Protein AF-A0AAV3XY59-F1 (afdb_monomer)

Mean predicted aligned error: 20.67 Å

Radius of gyration: 30.68 Å; Cα contacts (8 Å, |Δi|>4): 225; chains: 1; bounding box: 58×62×124 Å

Solvent-accessible surface area (backbone atoms only — not comparable to full-atom values): 15916 Å² total; per-residue (Å²): 109,75,71,56,55,53,52,52,52,53,53,51,52,52,52,50,55,52,51,56,55,50,55,59,55,57,62,64,60,69,76,76,77,85,90,86,89,79,95,72,76,97,65,90,77,75,76,80,90,75,77,82,47,86,88,52,90,51,81,60,94,60,69,38,50,79,79,54,79,46,86,83,45,87,80,52,47,68,44,64,39,62,70,75,56,40,60,38,29,30,45,99,86,39,84,40,36,71,60,33,52,50,41,53,49,49,50,56,56,68,58,56,66,61,91,78,49,84,86,50,79,53,86,60,93,60,69,43,48,82,81,54,80,37,84,79,43,80,79,45,47,65,43,64,38,56,62,76,52,42,61,39,29,31,43,98,86,41,84,40,40,66,60,35,58,68,48,54,62,62,81,73,86,75,73,81,77,84,68,78,73,85,67,78,48,88,89,55,89,58,83,63,95,60,69,37,49,82,75,56,75,37,81,62,40,78,82,40,48,69,41,65,38,71,72,74,44,42,59,38,27,29,46,98,80,41,83,43,47,78,54,28,59,64,79,79,69,80,71,74,75,75,79,79,88,81,76,134

Foldseek 3Di:
DVVVVVVVVVV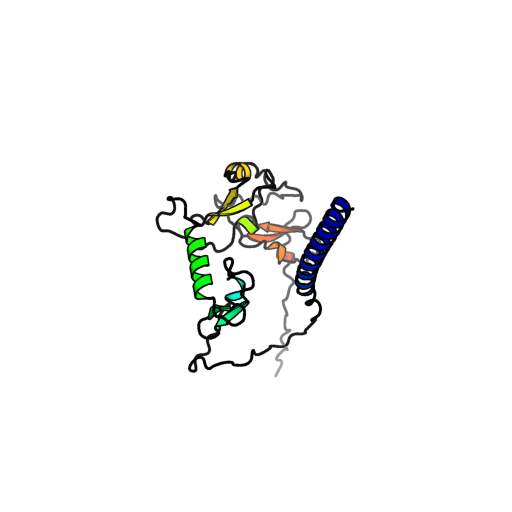VVVVVVVVVVVVVVVVVVVVPPDDPDDPDDDDPDDDDDDDDLVPDQDDQPDQQVVPADQPVDPQWDWDADRNPRDTWTDHPNHTCRVVSVVVVVVVVVVVPDDPPQPPDFDDQPDQQVVPAAQPVCNQWDWDARRRPRDTWTDHPRDTCRVVSVVSPPPPPPPPDDPPCPPDPQPPDFDDQPDQQQVPDAQPQCNQWDWDQDRNPRHTFTHDVSDTPVVSSPDPPPPVPPPDDPDDD

Structure (mmCIF, N/CA/C/O backbone):
data_AF-A0AAV3XY59-F1
#
_entry.id   AF-A0AAV3XY59-F1
#
loop_
_atom_site.group_PDB
_atom_site.id
_atom_site.type_symbol
_atom_site.label_atom_id
_atom_site.label_alt_id
_atom_site.label_comp_id
_atom_site.label_asym_id
_atom_site.label_entity_id
_atom_site.label_seq_id
_atom_site.pdbx_PDB_ins_code
_atom_site.Cartn_x
_atom_site.Cartn_y
_atom_site.Cartn_z
_atom_site.occupancy
_atom_site.B_iso_or_equiv
_atom_site.auth_seq_id
_atom_site.auth_comp_id
_atom_site.auth_asym_id
_atom_site.auth_atom_id
_atom_site.pdbx_PDB_model_num
ATOM 1 N N . MET A 1 1 ? -14.157 -4.319 -62.941 1.00 72.56 1 MET A N 1
ATOM 2 C CA . MET A 1 1 ? -13.004 -5.246 -62.888 1.00 72.56 1 MET A CA 1
ATOM 3 C C . MET A 1 1 ? -11.826 -4.707 -62.076 1.00 72.56 1 MET A C 1
ATOM 5 O O . MET A 1 1 ? -11.653 -5.197 -60.975 1.00 72.56 1 MET A O 1
ATOM 9 N N . TRP A 1 2 ? -11.060 -3.690 -62.501 1.00 78.56 2 TRP A N 1
ATOM 10 C CA . TRP A 1 2 ? -9.861 -3.266 -61.734 1.00 78.56 2 TRP A CA 1
ATOM 11 C C . TRP A 1 2 ? -10.162 -2.725 -60.322 1.00 78.56 2 TRP A C 1
ATOM 13 O O . TRP A 1 2 ? -9.482 -3.069 -59.363 1.00 78.56 2 TRP A O 1
ATOM 23 N N . ARG A 1 3 ? -11.239 -1.943 -60.167 1.00 83.56 3 ARG A N 1
ATOM 24 C CA . ARG A 1 3 ? -11.678 -1.436 -58.854 1.00 83.56 3 ARG A CA 1
ATOM 25 C C . ARG A 1 3 ? -12.091 -2.536 -57.874 1.00 83.56 3 ARG A C 1
ATOM 27 O O . ARG A 1 3 ? -11.851 -2.393 -56.685 1.00 83.56 3 ARG A O 1
ATOM 34 N N . GLU A 1 4 ? -12.685 -3.619 -58.363 1.00 83.31 4 GLU A N 1
ATOM 35 C CA . GLU A 1 4 ? -13.145 -4.713 -57.501 1.00 83.31 4 GLU A CA 1
ATOM 36 C C . GLU A 1 4 ? -11.971 -5.551 -56.997 1.00 83.31 4 GLU A C 1
ATOM 38 O O . GLU A 1 4 ? -11.926 -5.868 -55.815 1.00 83.31 4 GLU A O 1
ATOM 43 N N . MET A 1 5 ? -10.960 -5.791 -57.841 1.00 87.25 5 MET A N 1
ATOM 44 C CA . MET A 1 5 ? -9.725 -6.456 -57.413 1.00 87.25 5 MET A CA 1
ATOM 45 C C . MET A 1 5 ? -8.994 -5.683 -56.310 1.00 87.25 5 MET A C 1
ATOM 47 O O . MET A 1 5 ? -8.539 -6.290 -55.346 1.00 87.25 5 MET A O 1
ATOM 51 N N . VAL A 1 6 ? -8.914 -4.352 -56.412 1.00 93.00 6 VAL A N 1
ATOM 52 C CA . VAL A 1 6 ? -8.247 -3.532 -55.386 1.00 93.00 6 VAL A CA 1
ATOM 53 C C . VAL A 1 6 ? -8.982 -3.620 -54.047 1.00 93.00 6 VAL A C 1
ATOM 55 O O . VAL A 1 6 ? -8.342 -3.775 -53.011 1.00 93.00 6 VAL A O 1
ATOM 58 N N . ILE A 1 7 ? -10.317 -3.585 -54.059 1.00 93.69 7 ILE A N 1
ATOM 59 C CA . ILE A 1 7 ? -11.118 -3.690 -52.833 1.00 93.69 7 ILE A CA 1
ATOM 60 C C . ILE A 1 7 ? -10.922 -5.063 -52.181 1.00 93.69 7 ILE A C 1
ATOM 62 O O . ILE A 1 7 ? -10.685 -5.132 -50.977 1.00 93.69 7 ILE A O 1
ATOM 66 N N . THR A 1 8 ? -10.948 -6.150 -52.958 1.00 94.75 8 THR A N 1
ATOM 67 C CA . THR A 1 8 ? -10.737 -7.501 -52.417 1.00 94.75 8 THR A CA 1
ATOM 68 C C . THR A 1 8 ? -9.353 -7.654 -51.789 1.00 94.75 8 THR A C 1
ATOM 70 O O . THR A 1 8 ? -9.244 -8.196 -50.693 1.00 94.75 8 THR A O 1
ATOM 73 N N . VAL A 1 9 ? -8.301 -7.134 -52.429 1.00 95.19 9 VAL A N 1
ATOM 74 C CA . VAL A 1 9 ? -6.933 -7.212 -51.890 1.00 95.19 9 VAL A CA 1
ATOM 75 C C . VAL A 1 9 ? -6.808 -6.432 -50.581 1.00 95.19 9 VAL A C 1
ATOM 77 O O . VAL A 1 9 ? -6.259 -6.957 -49.617 1.00 95.19 9 VAL A O 1
ATOM 80 N N . VAL A 1 10 ? -7.362 -5.218 -50.504 1.00 95.62 10 VAL A N 1
ATOM 81 C CA . VAL A 1 10 ? -7.312 -4.407 -49.275 1.00 95.62 10 VAL A CA 1
ATOM 82 C C . VAL A 1 10 ? -8.054 -5.095 -48.127 1.00 95.62 10 VAL A C 1
ATOM 84 O O . VAL A 1 10 ? -7.531 -5.156 -47.018 1.00 95.62 10 VAL A O 1
ATOM 87 N N . VAL A 1 11 ? -9.232 -5.669 -48.386 1.00 96.25 11 VAL A N 1
ATOM 88 C CA . VAL A 1 11 ? -10.012 -6.382 -47.360 1.00 96.25 11 VAL A CA 1
ATOM 89 C C . VAL A 1 11 ? -9.259 -7.606 -46.834 1.00 96.25 11 VAL A C 1
ATOM 91 O O . VAL A 1 11 ? -9.228 -7.822 -45.625 1.00 96.25 11 VAL A O 1
ATOM 94 N N . VAL A 1 12 ? -8.607 -8.375 -47.711 1.00 96.38 12 VAL A N 1
ATOM 95 C CA . VAL A 1 12 ? -7.815 -9.551 -47.311 1.00 96.38 12 VAL A CA 1
ATOM 96 C C . VAL A 1 12 ? -6.605 -9.150 -46.465 1.00 96.38 12 VAL A C 1
ATOM 98 O O . VAL A 1 12 ? -6.341 -9.789 -45.450 1.00 96.38 12 VAL A O 1
ATOM 101 N N . VAL A 1 13 ? -5.903 -8.073 -46.830 1.00 96.06 13 VAL A N 1
ATOM 102 C CA . VAL A 1 13 ? -4.752 -7.574 -46.055 1.00 96.06 13 VAL A CA 1
ATOM 103 C C . VAL A 1 13 ? -5.186 -7.083 -44.674 1.00 96.06 13 VAL A C 1
ATOM 105 O O . VAL A 1 13 ? -4.547 -7.420 -43.682 1.00 96.06 13 VAL A O 1
ATOM 108 N N . VAL A 1 14 ? -6.292 -6.340 -44.581 1.00 95.88 14 VAL A N 1
ATOM 109 C CA . VAL A 1 14 ? -6.820 -5.872 -43.288 1.00 95.88 14 VAL A CA 1
ATOM 110 C C . VAL A 1 14 ? -7.256 -7.048 -42.411 1.00 95.88 14 VAL A C 1
ATOM 112 O O . VAL A 1 14 ? -6.954 -7.058 -41.222 1.00 95.88 14 VAL A O 1
ATOM 115 N N . LEU A 1 15 ? -7.913 -8.061 -42.985 1.00 95.00 15 LEU A N 1
ATOM 116 C CA . LEU A 1 15 ? -8.290 -9.276 -42.255 1.00 95.00 15 LEU A CA 1
ATOM 117 C C . LEU A 1 15 ? -7.072 -10.045 -41.735 1.00 95.00 15 LEU A C 1
ATOM 119 O O . LEU A 1 15 ? -7.102 -10.494 -40.594 1.00 95.00 15 LEU A O 1
ATOM 123 N N . LEU A 1 16 ? -6.007 -10.167 -42.531 1.00 94.38 16 LEU A N 1
ATOM 124 C CA . LEU A 1 16 ? -4.757 -10.805 -42.104 1.00 94.38 16 LEU A CA 1
ATOM 125 C C . LEU A 1 16 ? -4.100 -10.054 -40.940 1.00 94.38 16 LEU A C 1
ATOM 127 O O . LEU A 1 16 ? -3.746 -10.679 -39.946 1.00 94.38 16 LEU A O 1
ATOM 131 N N . LEU A 1 17 ? -4.019 -8.722 -41.019 1.00 89.88 17 LEU A N 1
ATOM 132 C CA . LEU A 1 17 ? -3.456 -7.895 -39.944 1.00 89.88 17 LEU A CA 1
ATOM 133 C C . LEU A 1 17 ? -4.279 -7.978 -38.650 1.00 89.88 17 LEU A C 1
ATOM 135 O O . LEU A 1 17 ? -3.719 -8.028 -37.557 1.00 89.88 17 LEU A O 1
ATOM 139 N N . LEU A 1 18 ? -5.611 -8.026 -38.759 1.00 88.56 18 LEU A N 1
ATOM 140 C CA . LEU A 1 18 ? -6.489 -8.220 -37.602 1.00 88.56 18 LEU A CA 1
ATOM 141 C C . LEU A 1 18 ? -6.336 -9.621 -36.991 1.00 88.56 18 LEU A C 1
ATOM 143 O O . LEU A 1 18 ? -6.422 -9.760 -35.772 1.00 88.56 18 LEU A O 1
ATOM 147 N N . LEU A 1 19 ? -6.082 -10.645 -37.812 1.00 88.81 19 LEU A N 1
ATOM 148 C CA . LEU A 1 19 ? -5.858 -12.012 -37.340 1.00 88.81 19 LEU A CA 1
ATOM 149 C C . LEU A 1 19 ? -4.537 -12.135 -36.562 1.00 88.81 19 LEU A C 1
ATOM 151 O O . LEU A 1 19 ? -4.509 -12.760 -35.504 1.00 88.81 19 LEU A O 1
ATOM 155 N N . GLU A 1 20 ? -3.462 -11.509 -37.051 1.00 82.81 20 GLU A N 1
ATOM 156 C CA . GLU A 1 20 ? -2.163 -11.479 -36.359 1.00 82.81 20 GLU A CA 1
ATOM 157 C C . GLU A 1 20 ? -2.245 -10.725 -35.023 1.00 82.81 20 GLU A C 1
ATOM 159 O O . GLU A 1 20 ? -1.728 -11.201 -34.012 1.00 82.81 20 GLU A O 1
ATOM 164 N N . ALA A 1 21 ? -2.965 -9.598 -34.977 1.00 78.12 21 ALA A N 1
ATOM 165 C CA . ALA A 1 21 ? -3.177 -8.848 -33.738 1.00 78.12 21 ALA A CA 1
ATOM 166 C C . ALA A 1 21 ? -3.994 -9.640 -32.698 1.00 78.12 21 ALA A C 1
ATOM 168 O O . ALA A 1 21 ? -3.700 -9.585 -31.503 1.00 78.12 21 ALA A O 1
ATOM 169 N N . ALA A 1 22 ? -4.992 -10.412 -33.140 1.00 75.69 22 ALA A N 1
ATOM 170 C CA . ALA A 1 22 ? -5.790 -11.257 -32.252 1.00 75.69 22 ALA A CA 1
ATOM 171 C C . ALA A 1 22 ? -4.974 -12.422 -31.660 1.00 75.69 22 ALA A C 1
ATOM 173 O O . ALA A 1 22 ? -5.155 -12.759 -30.491 1.00 75.69 22 ALA A O 1
ATOM 174 N N . ALA A 1 23 ? -4.044 -13.004 -32.425 1.00 69.00 23 ALA A N 1
ATOM 175 C CA . ALA A 1 23 ? -3.182 -14.083 -31.939 1.00 69.00 23 ALA A CA 1
ATOM 176 C C . ALA A 1 23 ? -2.243 -13.626 -30.804 1.00 69.00 23 ALA A C 1
ATOM 178 O O . ALA A 1 23 ? -2.044 -14.363 -29.839 1.00 69.00 23 ALA A O 1
ATOM 179 N N . ALA A 1 24 ? -1.727 -12.393 -30.871 1.00 64.19 24 ALA A N 1
ATOM 180 C CA . ALA A 1 24 ? -0.881 -11.829 -29.817 1.00 64.19 24 ALA A CA 1
ATOM 181 C C . ALA A 1 24 ? -1.642 -11.597 -28.495 1.00 64.19 24 ALA A C 1
ATOM 183 O O . ALA A 1 24 ? -1.084 -11.797 -27.418 1.00 64.19 24 ALA A O 1
ATOM 184 N N . ALA A 1 25 ? -2.927 -11.232 -28.560 1.00 59.12 25 ALA A N 1
ATOM 185 C CA . ALA A 1 25 ? -3.746 -11.001 -27.368 1.00 59.12 25 ALA A CA 1
ATOM 186 C C . ALA A 1 25 ? -4.106 -12.301 -26.621 1.00 59.12 25 ALA A C 1
ATOM 188 O O . ALA A 1 25 ? -4.173 -12.308 -25.394 1.00 59.12 25 ALA A O 1
ATOM 189 N N . VAL A 1 26 ? -4.298 -13.414 -27.340 1.00 59.72 26 VAL A N 1
ATOM 190 C CA . VAL A 1 26 ? -4.633 -14.714 -26.726 1.00 59.72 26 VAL A CA 1
ATOM 191 C C . VAL A 1 26 ? -3.428 -15.328 -26.002 1.00 59.72 26 VAL A C 1
ATOM 193 O O . VAL A 1 26 ? -3.606 -15.960 -24.964 1.00 59.72 26 VAL A O 1
ATOM 196 N N . ALA A 1 27 ? -2.201 -15.084 -26.475 1.00 56.12 27 ALA A N 1
ATOM 197 C CA . ALA A 1 27 ? -0.989 -15.532 -25.786 1.00 56.12 27 ALA A CA 1
ATOM 198 C C . ALA A 1 27 ? -0.766 -14.817 -24.437 1.00 56.12 27 ALA A C 1
ATOM 200 O O . ALA A 1 27 ? -0.269 -15.432 -23.499 1.00 56.12 27 ALA A O 1
ATOM 201 N N . ALA A 1 28 ? -1.179 -13.551 -24.310 1.00 54.06 28 ALA A N 1
ATOM 202 C CA . ALA A 1 28 ? -1.058 -12.798 -23.059 1.00 54.06 28 ALA A CA 1
ATOM 203 C C . ALA A 1 28 ? -2.094 -13.214 -21.996 1.00 54.06 28 ALA A C 1
ATOM 205 O O . ALA A 1 28 ? -1.824 -13.111 -20.804 1.00 54.06 28 ALA A O 1
ATOM 206 N N . ALA A 1 29 ? -3.267 -13.708 -22.407 1.00 53.53 29 ALA A N 1
ATOM 207 C CA . ALA A 1 29 ? -4.328 -14.113 -21.481 1.00 53.53 29 ALA A CA 1
ATOM 208 C C . ALA A 1 29 ? -4.107 -15.505 -20.855 1.00 53.53 29 ALA A C 1
ATOM 210 O O . ALA A 1 29 ? -4.634 -15.778 -19.782 1.00 53.53 29 ALA A O 1
ATOM 211 N N . ALA A 1 30 ? -3.316 -16.375 -21.492 1.00 52.72 30 ALA A N 1
ATOM 212 C CA . ALA A 1 30 ? -3.023 -17.716 -20.979 1.00 52.72 30 ALA A CA 1
ATOM 213 C C . ALA A 1 30 ? -1.964 -17.741 -19.857 1.00 52.72 30 ALA A C 1
ATOM 215 O O . ALA A 1 30 ? -1.762 -18.783 -19.248 1.00 52.72 30 ALA A O 1
ATOM 216 N N . ALA A 1 31 ? -1.304 -16.614 -19.568 1.00 53.44 31 ALA A N 1
ATOM 217 C CA . ALA A 1 31 ? -0.294 -16.508 -18.511 1.00 53.44 31 ALA A CA 1
ATOM 218 C C . ALA A 1 31 ? -0.852 -16.023 -17.155 1.00 53.44 31 ALA A C 1
ATOM 220 O O . ALA A 1 31 ? -0.075 -15.755 -16.247 1.00 53.44 31 ALA A O 1
ATOM 221 N N . ALA A 1 32 ? -2.176 -15.870 -17.015 1.00 53.84 32 ALA A N 1
ATOM 222 C CA . ALA A 1 32 ? -2.810 -15.292 -15.823 1.00 53.84 32 ALA A CA 1
ATOM 223 C C . ALA A 1 32 ? -3.813 -16.230 -15.119 1.00 53.84 32 ALA A C 1
ATOM 225 O O . ALA A 1 32 ? -4.635 -15.759 -14.338 1.00 53.84 32 ALA A O 1
ATOM 226 N N . ALA A 1 33 ? -3.789 -17.532 -15.413 1.00 51.06 33 ALA A N 1
ATOM 227 C CA . ALA A 1 33 ? -4.714 -18.503 -14.828 1.00 51.06 33 ALA A CA 1
ATOM 228 C C . ALA A 1 33 ? -4.002 -19.823 -14.491 1.00 51.06 33 ALA A C 1
ATOM 230 O O . ALA A 1 33 ? -4.244 -20.830 -15.144 1.00 51.06 33 ALA A O 1
ATOM 231 N N . ASP A 1 34 ? -3.103 -19.790 -13.509 1.00 49.03 34 ASP A N 1
ATOM 232 C CA . ASP A 1 34 ? -2.567 -20.972 -12.819 1.00 49.03 34 ASP A CA 1
ATOM 233 C C . ASP A 1 34 ? -1.949 -20.475 -11.498 1.00 49.03 34 ASP A C 1
ATOM 235 O O . ASP A 1 34 ? -0.827 -19.990 -11.517 1.00 49.03 34 ASP A O 1
ATOM 239 N N . ASP A 1 35 ? -2.738 -20.427 -10.415 1.00 47.91 35 ASP A N 1
ATOM 240 C CA . ASP A 1 35 ? -2.285 -20.358 -9.005 1.00 47.91 35 ASP A CA 1
ATOM 241 C C . ASP A 1 35 ? -3.523 -20.307 -8.077 1.00 47.91 35 ASP A C 1
ATOM 243 O O . ASP A 1 35 ? -3.823 -19.303 -7.434 1.00 47.91 35 ASP A O 1
ATOM 247 N N . ASP A 1 36 ? -4.293 -21.393 -8.059 1.00 52.25 36 ASP A N 1
ATOM 248 C CA . ASP A 1 36 ? -5.285 -21.702 -7.020 1.00 52.25 36 ASP A CA 1
ATOM 249 C C . ASP A 1 36 ? -5.262 -23.228 -6.853 1.00 52.25 36 ASP A C 1
ATOM 251 O O . ASP A 1 36 ? -5.893 -23.927 -7.640 1.00 52.25 36 ASP A O 1
ATOM 255 N N . ASP A 1 37 ? -4.444 -23.726 -5.920 1.00 53.69 37 ASP A N 1
ATOM 256 C CA . ASP A 1 37 ? -4.653 -24.948 -5.117 1.00 53.69 37 ASP A CA 1
ATOM 257 C C . ASP A 1 37 ? -3.322 -25.353 -4.451 1.00 53.69 37 ASP A C 1
ATOM 259 O O . ASP A 1 37 ? -2.581 -26.163 -4.992 1.00 53.69 37 ASP A O 1
ATOM 263 N N . ASP A 1 38 ? -3.031 -24.814 -3.262 1.00 48.84 38 ASP A N 1
ATOM 264 C CA . ASP A 1 38 ? -2.136 -25.473 -2.300 1.00 48.84 38 ASP A CA 1
ATOM 265 C C . ASP A 1 38 ? -2.621 -25.181 -0.868 1.00 48.84 38 ASP A C 1
ATOM 267 O O . ASP A 1 38 ? -2.182 -24.260 -0.172 1.00 48.84 38 ASP A O 1
ATOM 271 N N . ASP A 1 39 ? -3.579 -26.005 -0.439 1.00 53.22 39 ASP A N 1
ATOM 272 C CA . ASP A 1 39 ? -3.731 -26.403 0.957 1.00 53.22 39 ASP A CA 1
ATOM 273 C C . ASP A 1 39 ? -2.455 -27.164 1.373 1.00 53.22 39 ASP A C 1
ATOM 275 O O . ASP A 1 39 ? -2.399 -28.387 1.242 1.00 53.22 39 ASP A O 1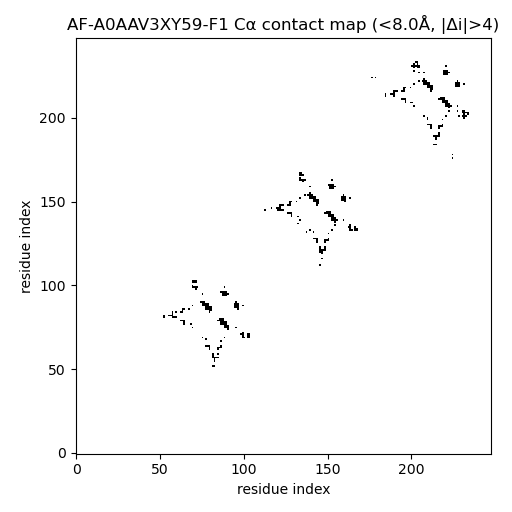
ATOM 279 N N . ASP A 1 40 ? -1.423 -26.465 1.860 1.00 45.84 40 ASP A N 1
ATOM 280 C CA . ASP A 1 40 ? -0.250 -27.121 2.451 1.00 45.84 40 ASP A CA 1
ATOM 281 C C . ASP A 1 40 ? -0.104 -26.796 3.943 1.00 45.84 40 ASP A C 1
ATOM 283 O O . ASP A 1 40 ? 0.158 -25.671 4.390 1.00 45.84 40 ASP A O 1
ATOM 287 N N . ASP A 1 41 ? -0.329 -27.857 4.710 1.00 46.47 41 ASP A N 1
ATOM 288 C CA . ASP A 1 41 ? -0.052 -28.016 6.122 1.00 46.47 41 ASP A CA 1
ATOM 289 C C . ASP A 1 41 ? 1.381 -27.581 6.470 1.00 46.47 41 ASP A C 1
ATOM 291 O O . ASP A 1 41 ? 2.340 -27.765 5.724 1.00 46.47 41 ASP A O 1
ATOM 295 N N . GLY A 1 42 ? 1.543 -27.036 7.677 1.00 50.72 42 GLY A N 1
ATOM 296 C CA . GLY A 1 42 ? 2.816 -26.554 8.204 1.00 50.72 42 GLY A CA 1
ATOM 297 C C . GLY A 1 42 ? 4.011 -27.485 7.953 1.00 50.72 42 GLY A C 1
ATOM 298 O O . GLY A 1 42 ? 4.222 -28.468 8.664 1.00 50.72 42 GLY A O 1
ATOM 299 N N . GLY A 1 43 ? 4.865 -27.087 7.014 1.00 41.25 43 GLY A N 1
ATOM 300 C CA . GLY A 1 43 ? 6.171 -27.678 6.761 1.00 41.25 43 GLY A CA 1
ATOM 301 C C . GLY A 1 43 ? 7.205 -26.580 6.554 1.00 41.25 43 GLY A C 1
ATOM 302 O O . GLY A 1 43 ? 7.167 -25.850 5.571 1.00 41.25 43 GLY A O 1
ATOM 303 N N . GLY A 1 44 ? 8.146 -26.447 7.490 1.00 42.28 44 GLY A N 1
ATOM 304 C CA . GLY A 1 44 ? 9.298 -25.558 7.358 1.00 42.28 44 GLY A CA 1
ATOM 305 C C . GLY A 1 44 ? 10.165 -25.955 6.161 1.00 42.28 44 GLY A C 1
ATOM 306 O O . GLY A 1 44 ? 11.073 -26.774 6.290 1.00 42.28 44 GLY A O 1
ATOM 307 N N . GLY A 1 45 ? 9.882 -25.361 5.004 1.00 35.53 45 GLY A N 1
ATOM 308 C CA . GLY A 1 45 ? 10.685 -25.463 3.794 1.00 35.53 45 GLY A CA 1
ATOM 309 C C . GLY A 1 45 ? 11.984 -24.684 3.954 1.00 35.53 45 GLY A C 1
ATOM 310 O O . GLY A 1 45 ? 12.040 -23.477 3.729 1.00 35.53 45 GLY A O 1
ATOM 311 N N . GLY A 1 46 ? 13.046 -25.383 4.355 1.00 41.16 46 GLY A N 1
ATOM 312 C CA . GLY A 1 46 ? 14.413 -24.899 4.215 1.00 41.16 46 GLY A CA 1
ATOM 313 C C . GLY A 1 46 ? 14.723 -24.677 2.737 1.00 41.16 46 GLY A C 1
ATOM 314 O O . GLY A 1 46 ? 14.953 -25.632 1.997 1.00 41.16 46 GLY A O 1
ATOM 315 N N . VAL A 1 47 ? 14.719 -23.414 2.313 1.00 40.59 47 VAL A N 1
ATOM 316 C CA . VAL A 1 47 ? 15.220 -22.989 1.004 1.00 40.59 47 VAL A CA 1
ATOM 317 C C . VAL A 1 47 ? 16.649 -23.496 0.816 1.00 40.59 47 VAL A C 1
ATOM 319 O O . VAL A 1 47 ? 17.521 -23.310 1.668 1.00 40.59 47 VAL A O 1
ATOM 322 N N . SER A 1 48 ? 16.856 -24.204 -0.292 1.00 39.50 48 SER A N 1
ATOM 323 C CA . SER A 1 48 ? 18.125 -24.837 -0.626 1.00 39.50 48 SER A CA 1
ATOM 324 C C . SER A 1 48 ? 19.231 -23.795 -0.769 1.00 39.50 48 SER A C 1
ATOM 326 O O . SER A 1 48 ? 19.096 -22.804 -1.482 1.00 39.50 48 SER A O 1
ATOM 328 N N . LEU A 1 49 ? 20.318 -24.062 -0.048 1.00 48.12 49 LEU A N 1
ATOM 329 C CA . LEU A 1 49 ? 21.541 -23.278 0.076 1.00 48.12 49 LEU A CA 1
ATOM 330 C C . LEU A 1 49 ? 22.249 -23.141 -1.283 1.00 48.12 49 LEU A C 1
ATOM 332 O O . LEU A 1 49 ? 23.076 -23.976 -1.649 1.00 48.12 49 LEU A O 1
ATOM 336 N N . GLY A 1 50 ? 21.911 -22.088 -2.023 1.00 43.47 50 GLY A N 1
ATOM 337 C CA . GLY A 1 50 ? 22.668 -21.606 -3.173 1.00 43.47 50 GLY A CA 1
ATOM 338 C C . GLY A 1 50 ? 23.654 -20.522 -2.744 1.00 43.47 50 GLY A C 1
ATOM 339 O O . GLY A 1 50 ? 23.236 -19.454 -2.314 1.00 43.47 50 GLY A O 1
ATOM 340 N N . GLU A 1 51 ? 24.941 -20.842 -2.876 1.00 52.03 51 GLU A N 1
ATOM 341 C CA . GLU A 1 51 ? 26.134 -19.997 -2.719 1.00 52.03 51 GLU A CA 1
ATOM 342 C C . GLU A 1 51 ? 26.436 -19.393 -1.333 1.00 52.03 51 GLU A C 1
ATOM 344 O O . GLU A 1 51 ? 25.721 -18.590 -0.740 1.00 52.03 51 GLU A O 1
ATOM 349 N N . GLU A 1 52 ? 27.584 -19.829 -0.816 1.00 50.91 52 GLU A N 1
ATOM 350 C CA . GLU A 1 52 ? 28.155 -19.523 0.485 1.00 50.91 52 GLU A CA 1
ATOM 351 C C . GLU A 1 52 ? 28.268 -18.014 0.739 1.00 50.91 52 GLU A C 1
ATOM 353 O O . GLU A 1 52 ? 29.146 -17.337 0.202 1.00 50.91 52 GLU A O 1
ATOM 358 N N . CYS A 1 53 ? 27.485 -17.501 1.690 1.00 58.53 53 CYS A N 1
ATOM 359 C CA . CYS A 1 53 ? 27.729 -16.204 2.322 1.00 58.53 53 CYS A CA 1
ATOM 360 C C . CYS A 1 53 ? 29.029 -16.214 3.161 1.00 58.53 53 CYS A C 1
ATOM 362 O O . CYS A 1 53 ? 28.979 -15.878 4.334 1.00 58.53 53 CYS A O 1
ATOM 364 N N . GLN A 1 54 ? 30.186 -16.664 2.655 1.00 67.19 54 GLN A N 1
ATOM 365 C CA . GLN A 1 54 ? 31.488 -16.682 3.360 1.00 67.19 54 GLN A CA 1
ATOM 366 C C . GLN A 1 54 ? 31.408 -17.123 4.847 1.00 67.19 54 GLN A C 1
ATOM 368 O O . GLN A 1 54 ? 32.083 -16.566 5.714 1.00 67.19 54 GLN A O 1
ATOM 373 N N . GLY A 1 55 ? 30.533 -18.085 5.170 1.00 61.38 55 GLY A N 1
ATOM 374 C CA . GLY A 1 55 ? 30.310 -18.566 6.541 1.00 61.38 55 GLY A CA 1
ATOM 375 C C . GLY A 1 55 ? 29.503 -17.649 7.480 1.00 61.38 55 GLY A C 1
ATOM 376 O O . GLY A 1 55 ? 29.520 -17.870 8.689 1.00 61.38 55 GLY A O 1
ATOM 377 N N . ARG A 1 56 ? 28.795 -16.630 6.977 1.00 58.97 56 ARG A N 1
ATOM 378 C CA . ARG A 1 56 ? 27.879 -15.776 7.750 1.00 58.97 56 ARG A CA 1
ATOM 379 C C . ARG A 1 56 ? 26.428 -16.092 7.414 1.00 58.97 56 ARG A C 1
ATOM 381 O O . ARG A 1 56 ? 25.947 -15.764 6.337 1.00 58.97 56 ARG A O 1
ATOM 388 N N . THR A 1 57 ? 25.711 -16.673 8.367 1.00 56.16 57 THR A N 1
ATOM 389 C CA . THR A 1 57 ? 24.253 -16.787 8.295 1.00 56.16 57 THR A CA 1
ATOM 390 C C . THR A 1 57 ? 23.649 -15.430 8.641 1.00 56.16 57 THR A C 1
ATOM 392 O O . THR A 1 57 ? 23.696 -15.010 9.797 1.00 56.16 57 THR A O 1
ATOM 395 N N . VAL A 1 58 ? 23.111 -14.722 7.650 1.00 65.06 58 VAL A N 1
ATOM 396 C CA . VAL A 1 58 ? 22.334 -13.499 7.875 1.00 65.06 58 VAL A CA 1
ATOM 397 C C . VAL A 1 58 ? 20.860 -13.885 7.805 1.00 65.06 58 VAL A C 1
ATOM 399 O O . VAL A 1 58 ? 20.380 -14.351 6.778 1.00 65.06 58 VAL A O 1
ATOM 402 N N . GLN A 1 59 ? 20.142 -13.746 8.919 1.00 65.19 59 GLN A N 1
ATOM 403 C CA . GLN A 1 59 ? 18.684 -13.809 8.899 1.00 65.19 59 GLN A CA 1
ATOM 404 C C . GLN A 1 59 ? 18.158 -12.411 8.604 1.00 65.19 59 GLN A C 1
ATOM 406 O O . GLN A 1 59 ? 18.257 -11.510 9.438 1.00 65.19 59 GLN A O 1
ATOM 411 N N . CYS A 1 60 ? 17.602 -12.230 7.413 1.00 76.75 60 CYS A N 1
ATOM 412 C CA . CYS A 1 60 ? 16.845 -11.031 7.100 1.00 76.75 60 CYS A CA 1
ATOM 413 C C . CYS A 1 60 ? 15.560 -11.044 7.929 1.00 76.75 60 CYS A C 1
ATOM 415 O O . CYS A 1 60 ? 14.797 -12.005 7.876 1.00 76.75 60 CYS A O 1
ATOM 417 N N . PHE A 1 61 ? 15.325 -9.983 8.703 1.00 78.38 61 PHE A N 1
ATOM 418 C CA . PHE A 1 61 ? 14.134 -9.877 9.551 1.00 78.38 61 PHE A CA 1
ATOM 419 C C . PHE A 1 61 ? 12.844 -9.843 8.723 1.00 78.38 61 PHE A C 1
ATOM 421 O O . PHE A 1 61 ? 11.775 -10.236 9.186 1.00 78.38 61 PHE A O 1
ATOM 428 N N . THR A 1 62 ? 12.935 -9.369 7.480 1.00 81.38 62 THR A N 1
ATOM 429 C CA . THR A 1 62 ? 11.817 -9.372 6.544 1.00 81.38 62 THR A CA 1
ATOM 430 C C . THR A 1 62 ? 12.318 -9.541 5.117 1.00 81.38 62 THR A C 1
ATOM 432 O O . THR A 1 62 ? 13.434 -9.136 4.791 1.00 81.38 62 THR A O 1
ATOM 435 N N . ASN A 1 63 ? 11.491 -10.158 4.275 1.00 82.69 63 ASN A N 1
ATOM 436 C CA . ASN A 1 63 ? 11.762 -10.315 2.854 1.00 82.69 63 ASN A CA 1
ATOM 437 C C . ASN A 1 63 ? 11.704 -8.931 2.163 1.00 82.69 63 ASN A C 1
ATOM 439 O O . ASN A 1 63 ? 10.624 -8.341 2.117 1.00 82.69 63 ASN A O 1
ATOM 443 N N . PRO A 1 64 ? 12.815 -8.387 1.629 1.00 84.69 64 PRO A N 1
ATOM 444 C CA . PRO A 1 64 ? 12.825 -7.073 0.984 1.00 84.69 64 PRO A CA 1
ATOM 445 C C . PRO A 1 64 ? 11.931 -7.020 -0.264 1.00 84.69 64 PRO A C 1
ATOM 447 O O . PRO A 1 64 ? 11.360 -5.968 -0.549 1.00 84.69 64 PRO A O 1
ATOM 450 N N . CYS A 1 65 ? 11.727 -8.147 -0.953 1.00 90.06 65 CYS A N 1
ATOM 451 C CA . CYS A 1 65 ? 10.810 -8.242 -2.089 1.00 90.06 65 CYS A CA 1
ATOM 452 C C . CYS A 1 65 ? 9.328 -8.096 -1.707 1.00 90.06 65 CYS A C 1
ATOM 454 O O . CYS A 1 65 ? 8.503 -7.881 -2.585 1.00 90.06 65 CYS A O 1
ATOM 456 N N . ALA A 1 66 ? 8.972 -8.171 -0.417 1.00 86.06 66 ALA A N 1
ATOM 457 C CA . ALA A 1 66 ? 7.597 -7.931 0.030 1.00 86.06 66 ALA A CA 1
ATOM 458 C C . ALA A 1 66 ? 7.196 -6.445 -0.034 1.00 86.06 66 ALA A C 1
ATOM 460 O O . ALA A 1 66 ? 6.009 -6.134 -0.072 1.00 86.06 66 ALA A O 1
ATOM 461 N N . PHE A 1 67 ? 8.171 -5.527 -0.039 1.00 83.25 67 PHE A N 1
ATOM 462 C CA . PHE A 1 67 ? 7.913 -4.079 -0.017 1.00 83.25 67 PHE A CA 1
ATOM 463 C C . PHE A 1 67 ? 8.593 -3.311 -1.146 1.00 83.25 67 PHE A C 1
ATOM 465 O O . PHE A 1 67 ? 8.317 -2.125 -1.325 1.00 83.25 67 PHE A O 1
ATOM 472 N N . GLN A 1 68 ? 9.509 -3.941 -1.880 1.00 85.81 68 GLN A N 1
ATOM 473 C CA . GLN A 1 68 ? 10.169 -3.317 -3.016 1.00 85.81 68 GLN A CA 1
ATOM 474 C C . GLN A 1 68 ? 9.592 -3.854 -4.318 1.00 85.81 68 GLN A C 1
ATOM 476 O O . GLN A 1 68 ? 9.607 -5.053 -4.580 1.00 85.81 68 GLN A O 1
ATOM 481 N N . THR A 1 69 ? 9.129 -2.936 -5.154 1.00 88.19 69 THR A N 1
ATOM 482 C CA . THR A 1 69 ? 8.715 -3.200 -6.528 1.00 88.19 69 THR A CA 1
ATOM 483 C C . THR A 1 69 ? 9.605 -2.404 -7.473 1.00 88.19 69 THR A C 1
ATOM 485 O O . THR A 1 69 ? 10.219 -1.411 -7.079 1.00 88.19 69 THR A O 1
ATOM 488 N N . CYS A 1 70 ? 9.693 -2.841 -8.728 1.00 91.50 70 CYS A N 1
ATOM 489 C CA . CYS A 1 70 ? 10.414 -2.122 -9.772 1.00 91.50 70 CYS A CA 1
ATOM 490 C C . CYS A 1 70 ? 9.432 -1.520 -10.788 1.00 91.50 70 CYS A C 1
ATOM 492 O O . CYS A 1 70 ? 9.228 -2.081 -11.865 1.00 91.50 70 CYS A O 1
ATOM 494 N N . PRO A 1 71 ? 8.798 -0.379 -10.470 1.00 83.06 71 PRO A N 1
ATOM 495 C CA . PRO A 1 71 ? 7.744 0.195 -11.310 1.00 83.06 71 PRO A CA 1
ATOM 496 C C . PRO A 1 71 ? 8.234 0.621 -12.702 1.00 83.06 71 PRO A C 1
ATOM 498 O O . PRO A 1 71 ? 7.447 0.672 -13.642 1.00 83.06 71 PRO A O 1
ATOM 501 N N . GLY A 1 72 ? 9.536 0.879 -12.867 1.00 85.62 72 GLY A N 1
ATOM 502 C CA . GLY A 1 72 ? 10.123 1.244 -14.158 1.00 85.62 72 GLY A CA 1
ATOM 503 C C . GLY A 1 72 ? 10.339 0.081 -15.134 1.00 85.62 72 GLY A C 1
ATOM 504 O O . GLY A 1 72 ? 10.640 0.338 -16.299 1.00 85.62 72 GLY A O 1
ATOM 505 N N . ILE A 1 73 ? 10.221 -1.175 -14.687 1.00 91.31 73 ILE A N 1
ATOM 506 C CA . ILE A 1 73 ? 10.489 -2.368 -15.505 1.00 91.31 73 ILE A CA 1
ATOM 507 C C . ILE A 1 73 ? 9.394 -3.414 -15.235 1.00 91.31 73 ILE A C 1
ATOM 509 O O . ILE A 1 73 ? 9.548 -4.260 -14.350 1.00 91.31 73 ILE A O 1
ATOM 513 N N . PRO A 1 74 ? 8.265 -3.364 -15.968 1.00 88.62 74 PRO A N 1
ATOM 514 C CA . PRO A 1 74 ? 7.197 -4.341 -15.801 1.00 88.62 74 PRO A CA 1
ATOM 515 C C . PRO A 1 74 ? 7.700 -5.744 -16.162 1.00 88.62 74 PRO A C 1
ATOM 517 O O . PRO A 1 74 ? 8.332 -5.933 -17.198 1.00 88.62 74 PRO A O 1
ATOM 520 N N . GLY A 1 75 ? 7.414 -6.722 -15.300 1.00 89.06 75 GLY A N 1
ATOM 521 C CA . GLY A 1 75 ? 7.857 -8.112 -15.464 1.00 89.06 75 GLY A CA 1
ATOM 522 C C . GLY A 1 75 ? 9.175 -8.458 -14.766 1.00 89.06 75 GLY A C 1
ATOM 523 O O . GLY A 1 75 ? 9.585 -9.614 -14.809 1.00 89.06 75 GLY A O 1
ATOM 524 N N . ALA A 1 76 ? 9.834 -7.501 -14.103 1.00 94.38 76 ALA A N 1
ATOM 525 C CA . ALA A 1 76 ? 11.010 -7.807 -13.296 1.00 94.38 76 ALA A CA 1
ATOM 526 C C . ALA A 1 76 ? 10.635 -8.696 -12.095 1.00 94.38 76 ALA A C 1
ATOM 528 O O . ALA A 1 76 ? 9.787 -8.337 -11.277 1.00 94.38 76 ALA A O 1
ATOM 529 N N . VAL A 1 77 ? 11.300 -9.842 -11.975 1.00 94.19 77 VAL A N 1
ATOM 530 C CA . VAL A 1 77 ? 11.165 -10.778 -10.857 1.00 94.19 77 VAL A CA 1
ATOM 531 C C . VAL A 1 77 ? 12.114 -10.351 -9.744 1.00 94.19 77 VAL A C 1
ATOM 533 O O . VAL A 1 77 ? 13.315 -10.186 -9.978 1.00 94.19 77 VAL A O 1
ATOM 536 N N . CYS A 1 78 ? 11.577 -10.177 -8.536 1.00 94.50 78 CYS A N 1
ATOM 537 C CA . CYS A 1 78 ? 12.369 -9.853 -7.355 1.00 94.50 78 CYS A CA 1
ATOM 538 C C . CYS A 1 78 ? 12.875 -11.127 -6.672 1.00 94.50 78 CYS A C 1
ATOM 540 O O . CYS A 1 78 ? 12.093 -12.023 -6.353 1.00 94.50 78 CYS A O 1
ATOM 542 N N . SER A 1 79 ? 14.173 -11.186 -6.403 1.00 91.94 79 SER A N 1
ATOM 543 C CA . SER A 1 79 ? 14.823 -12.202 -5.585 1.00 91.94 79 SER A CA 1
ATOM 544 C C . SER A 1 79 ? 15.540 -11.545 -4.406 1.00 91.94 79 SER A C 1
ATOM 546 O O . SER A 1 79 ? 16.057 -10.433 -4.491 1.00 91.94 79 SER A O 1
ATOM 548 N N . THR A 1 80 ? 15.563 -12.229 -3.267 1.00 86.31 80 THR A N 1
ATOM 549 C CA . THR A 1 80 ? 16.216 -11.710 -2.062 1.00 86.31 80 THR A CA 1
ATOM 550 C C . THR A 1 80 ? 17.625 -12.259 -1.961 1.00 86.31 80 THR A C 1
ATOM 552 O O . THR A 1 80 ? 17.821 -13.470 -1.858 1.00 86.31 80 THR A O 1
ATOM 555 N N . SER A 1 81 ? 18.610 -11.363 -1.914 1.00 82.00 81 SER A N 1
ATOM 556 C CA . SER A 1 81 ? 19.979 -11.728 -1.557 1.00 82.00 81 SER A CA 1
ATOM 557 C C . SER A 1 81 ? 20.021 -12.113 -0.081 1.00 82.00 81 SER A C 1
ATOM 559 O O . SER A 1 81 ? 19.935 -11.256 0.800 1.00 82.00 81 SER A O 1
ATOM 561 N N . LEU A 1 82 ? 20.170 -13.407 0.210 1.00 72.88 82 LEU A N 1
ATOM 562 C CA . LEU A 1 82 ? 20.236 -13.914 1.586 1.00 72.88 82 LEU A CA 1
ATOM 563 C C . LEU A 1 82 ? 21.458 -13.385 2.356 1.00 72.88 82 LEU A C 1
ATOM 565 O O . LEU A 1 82 ? 21.435 -13.341 3.582 1.00 72.88 82 LEU A O 1
ATOM 569 N N . CYS A 1 83 ? 22.513 -12.957 1.656 1.00 77.62 83 CYS A N 1
ATOM 570 C CA . CYS A 1 83 ? 23.729 -12.452 2.293 1.00 77.62 83 CYS A CA 1
ATOM 571 C C . CYS A 1 83 ? 23.677 -10.949 2.600 1.00 77.62 83 CYS A C 1
ATOM 573 O O . CYS A 1 83 ? 24.311 -10.508 3.559 1.00 77.62 83 CYS A O 1
ATOM 575 N N . THR A 1 84 ? 22.965 -10.155 1.791 1.00 80.50 84 THR A N 1
ATOM 576 C CA . THR A 1 84 ? 22.895 -8.689 1.959 1.00 80.50 84 THR A CA 1
ATOM 577 C C . THR A 1 84 ? 21.532 -8.193 2.433 1.00 80.50 84 THR A C 1
ATOM 579 O O . THR A 1 84 ? 21.426 -7.044 2.850 1.00 80.50 84 THR A O 1
ATOM 582 N N . CYS A 1 85 ? 20.505 -9.049 2.441 1.00 84.25 85 CYS A N 1
ATOM 583 C CA . CYS A 1 85 ? 19.111 -8.678 2.701 1.00 84.25 85 CYS A CA 1
ATOM 584 C C . CYS A 1 85 ? 18.587 -7.580 1.769 1.00 84.25 85 CYS A C 1
ATOM 586 O O . CYS A 1 85 ? 17.701 -6.808 2.135 1.00 84.25 85 CYS A O 1
ATOM 588 N N . GLU A 1 86 ? 19.133 -7.518 0.559 1.00 87.06 86 GLU A N 1
ATOM 589 C CA . GLU A 1 86 ? 18.725 -6.573 -0.472 1.00 87.06 86 GLU A CA 1
ATOM 590 C C . GLU A 1 86 ? 17.843 -7.274 -1.506 1.00 87.06 86 GLU A C 1
ATOM 592 O O . GLU A 1 86 ? 18.022 -8.460 -1.800 1.00 87.06 86 GLU A O 1
ATOM 597 N N . ALA A 1 87 ? 16.888 -6.520 -2.049 1.00 90.25 87 ALA A N 1
ATOM 598 C CA . ALA A 1 87 ? 16.119 -6.937 -3.210 1.00 90.25 87 ALA A CA 1
ATOM 599 C C . ALA A 1 87 ? 17.010 -6.856 -4.456 1.00 90.25 87 ALA A C 1
ATOM 601 O O . ALA A 1 87 ? 17.629 -5.824 -4.720 1.00 90.25 87 ALA A O 1
ATOM 602 N N . GLN A 1 88 ? 17.055 -7.941 -5.216 1.00 93.38 88 GLN A N 1
ATOM 603 C CA . GLN A 1 88 ? 17.630 -8.008 -6.550 1.00 93.38 88 GLN A CA 1
ATOM 604 C C . GLN A 1 88 ? 16.497 -8.197 -7.549 1.00 93.38 88 GLN A C 1
ATOM 606 O O . GLN A 1 88 ? 15.550 -8.934 -7.294 1.00 93.38 88 GLN A O 1
ATOM 611 N N . PHE A 1 89 ? 16.576 -7.520 -8.684 1.00 94.44 89 PHE A N 1
ATOM 612 C CA . PHE A 1 89 ? 15.564 -7.579 -9.727 1.00 94.44 89 PHE A CA 1
ATOM 613 C C . PHE A 1 89 ? 16.177 -8.168 -10.986 1.00 94.44 89 PHE A C 1
ATOM 615 O O . PHE A 1 89 ? 17.228 -7.718 -11.439 1.00 94.44 89 PHE A O 1
ATOM 622 N N . SER A 1 90 ? 15.500 -9.151 -11.572 1.00 95.50 90 SER A N 1
ATOM 623 C CA . SER A 1 90 ? 15.917 -9.773 -12.826 1.00 95.50 90 SER A CA 1
ATOM 624 C C . SER A 1 90 ? 14.781 -9.795 -13.843 1.00 95.50 90 SER A C 1
ATOM 626 O O . SER A 1 90 ? 13.625 -9.993 -13.482 1.00 95.50 90 SER A O 1
ATOM 628 N N . LEU A 1 91 ? 15.100 -9.579 -15.116 1.00 96.19 91 LEU A N 1
ATOM 629 C CA . LEU A 1 91 ? 14.161 -9.682 -16.234 1.00 96.19 91 LEU A CA 1
ATOM 630 C C . LEU A 1 91 ? 14.799 -10.567 -17.304 1.00 96.19 91 LEU A C 1
ATOM 632 O O . LEU A 1 91 ? 15.906 -10.276 -17.752 1.00 96.19 91 LEU A O 1
ATOM 636 N N . ASP A 1 92 ? 14.142 -11.671 -17.668 1.00 94.38 92 ASP A N 1
ATOM 637 C CA . ASP A 1 92 ? 14.652 -12.651 -18.643 1.00 94.38 92 ASP A CA 1
ATOM 638 C C . ASP A 1 92 ? 16.083 -13.152 -18.338 1.00 94.38 92 ASP A C 1
ATOM 640 O O . ASP A 1 92 ? 16.893 -13.403 -19.231 1.00 94.38 92 ASP A O 1
ATOM 644 N N . GLY A 1 93 ? 16.418 -13.275 -17.048 1.00 91.75 93 GLY A N 1
ATOM 645 C CA . GLY A 1 93 ? 17.741 -13.698 -16.577 1.00 91.75 93 GLY A CA 1
ATOM 646 C C . GLY A 1 93 ? 18.821 -12.607 -16.580 1.00 91.75 93 GLY A C 1
ATOM 647 O O . GLY A 1 93 ? 19.954 -12.887 -16.192 1.00 91.75 93 GLY A O 1
ATOM 648 N N . ALA A 1 94 ? 18.501 -11.372 -16.978 1.00 93.81 94 ALA A N 1
ATOM 649 C CA . ALA A 1 94 ? 19.393 -10.221 -16.855 1.00 93.81 94 ALA A CA 1
ATOM 650 C C . ALA A 1 94 ? 19.161 -9.478 -15.530 1.00 93.81 94 ALA A C 1
ATOM 652 O O . ALA A 1 94 ? 18.016 -9.238 -15.151 1.00 93.81 94 ALA A O 1
ATOM 653 N N . ASP A 1 95 ? 20.239 -9.083 -14.844 1.00 93.69 95 ASP A N 1
ATOM 654 C CA . ASP A 1 95 ? 20.165 -8.233 -13.649 1.00 93.69 95 ASP A CA 1
ATOM 655 C C . ASP A 1 95 ? 19.766 -6.800 -14.035 1.00 93.69 95 ASP A C 1
ATOM 657 O O . ASP A 1 95 ? 20.497 -6.091 -14.732 1.00 93.69 95 ASP A O 1
ATOM 661 N N . VAL A 1 96 ? 18.591 -6.384 -13.568 1.00 95.94 96 VAL A N 1
ATOM 662 C CA . VAL A 1 96 ? 18.023 -5.044 -13.766 1.00 95.94 96 VAL A CA 1
ATOM 663 C C . VAL A 1 96 ? 17.976 -4.243 -12.462 1.00 95.94 96 VAL A C 1
ATOM 665 O O . VAL A 1 96 ? 17.456 -3.125 -12.430 1.00 95.94 96 VAL A O 1
ATOM 668 N N . THR A 1 97 ? 18.571 -4.759 -11.382 1.00 93.88 97 THR A N 1
ATOM 669 C CA . THR A 1 97 ? 18.635 -4.103 -10.065 1.00 93.88 97 THR A CA 1
ATOM 670 C C . THR A 1 97 ? 19.132 -2.652 -10.135 1.00 93.88 97 THR A C 1
ATOM 672 O O . THR A 1 97 ? 18.498 -1.788 -9.522 1.00 93.88 97 THR A O 1
ATOM 675 N N . PRO A 1 98 ? 20.193 -2.304 -10.898 1.00 93.12 98 PRO A N 1
ATOM 676 C CA . PRO A 1 98 ? 20.660 -0.917 -10.985 1.00 93.12 98 PRO A CA 1
ATOM 677 C C . PRO A 1 98 ? 19.614 0.028 -11.587 1.00 93.12 98 PRO A C 1
ATOM 679 O O . PRO A 1 98 ? 19.434 1.143 -11.102 1.00 93.12 98 PRO A O 1
ATOM 682 N N . GLN A 1 99 ? 18.891 -0.435 -12.608 1.00 92.94 99 GLN A N 1
ATOM 683 C CA . GLN A 1 99 ? 17.866 0.344 -13.306 1.00 92.94 99 GLN A CA 1
ATOM 684 C C . GLN A 1 99 ? 16.619 0.509 -12.430 1.00 92.94 99 GLN A C 1
ATOM 686 O O . GLN A 1 99 ? 16.015 1.582 -12.399 1.00 92.94 99 GLN A O 1
ATOM 691 N N . CYS A 1 100 ? 16.256 -0.527 -11.669 1.00 91.50 100 CYS A N 1
ATOM 692 C CA . CYS A 1 100 ? 15.203 -0.443 -10.660 1.00 91.50 100 CYS A CA 1
ATOM 693 C C . CYS A 1 100 ? 15.554 0.559 -9.562 1.00 91.50 100 CYS A C 1
ATOM 695 O O . CYS A 1 100 ? 14.738 1.417 -9.238 1.00 91.50 100 CYS A O 1
ATOM 697 N N . ASN A 1 101 ? 16.780 0.511 -9.040 1.00 87.06 101 ASN A N 1
ATOM 698 C CA . ASN A 1 101 ? 17.239 1.439 -8.009 1.00 87.06 101 ASN A CA 1
ATOM 699 C C . ASN A 1 101 ? 17.288 2.887 -8.509 1.00 87.06 101 ASN A C 1
ATOM 701 O O . ASN A 1 101 ? 16.899 3.794 -7.774 1.00 87.06 101 ASN A O 1
ATOM 705 N N . GLU A 1 102 ? 17.716 3.121 -9.750 1.00 88.06 102 GLU A N 1
ATOM 706 C CA . GLU A 1 102 ? 17.703 4.455 -10.358 1.00 88.06 102 GLU A CA 1
ATOM 707 C C . GLU A 1 102 ? 16.272 4.978 -10.542 1.00 88.06 102 GLU A C 1
ATOM 709 O O . GLU A 1 102 ? 15.988 6.125 -10.193 1.00 88.06 102 GLU A O 1
ATOM 714 N N . ASN A 1 103 ? 15.343 4.135 -11.004 1.00 82.44 103 ASN A N 1
ATOM 715 C CA . ASN A 1 103 ? 13.932 4.506 -11.125 1.00 82.44 103 ASN A CA 1
ATOM 716 C C . ASN A 1 103 ? 13.289 4.775 -9.763 1.00 82.44 103 ASN A C 1
ATOM 718 O O . ASN A 1 103 ? 12.613 5.787 -9.617 1.00 82.44 103 ASN A O 1
ATOM 722 N N . LEU A 1 104 ? 13.564 3.955 -8.747 1.00 81.88 104 LEU A N 1
ATOM 723 C CA . LEU A 1 104 ? 13.108 4.193 -7.375 1.00 81.88 104 LEU A CA 1
ATOM 724 C C . LEU A 1 104 ? 13.679 5.496 -6.806 1.00 81.88 104 LEU A C 1
ATOM 726 O O . LEU A 1 104 ? 12.973 6.233 -6.119 1.00 81.88 104 LEU A O 1
ATOM 730 N N . GLN A 1 105 ? 14.946 5.817 -7.086 1.00 79.56 105 GLN A N 1
ATOM 731 C CA . GLN A 1 105 ? 15.535 7.100 -6.695 1.00 79.56 105 GLN A CA 1
ATOM 732 C C . GLN A 1 105 ? 14.898 8.266 -7.441 1.00 79.56 105 GLN A C 1
ATOM 734 O O . GLN A 1 105 ? 14.635 9.297 -6.829 1.00 79.56 105 GLN A O 1
ATOM 739 N N . LYS A 1 106 ? 14.615 8.111 -8.735 1.00 76.81 106 LYS A N 1
ATOM 740 C CA . LYS A 1 106 ? 13.942 9.127 -9.543 1.00 76.81 106 LYS A CA 1
ATOM 741 C C . LYS A 1 106 ? 12.505 9.339 -9.087 1.00 76.81 106 LYS A C 1
ATOM 743 O O . LYS A 1 106 ? 12.087 10.484 -8.997 1.00 76.81 106 LYS A O 1
ATOM 748 N N . GLU A 1 107 ? 11.782 8.282 -8.733 1.00 69.19 107 GLU A N 1
ATOM 749 C CA . GLU A 1 107 ? 10.448 8.376 -8.147 1.00 69.19 107 GLU A CA 1
ATOM 750 C C . GLU A 1 107 ? 10.495 9.070 -6.792 1.00 69.19 107 GLU A C 1
ATOM 752 O O . GLU A 1 107 ? 9.788 10.054 -6.599 1.00 69.19 107 GLU A O 1
ATOM 757 N N . ARG A 1 108 ? 11.408 8.664 -5.901 1.00 65.94 108 ARG A N 1
ATOM 758 C CA . ARG A 1 108 ? 11.645 9.344 -4.616 1.00 65.94 108 ARG A CA 1
ATOM 759 C C . ARG A 1 108 ? 12.077 10.801 -4.778 1.00 65.94 108 ARG A C 1
ATOM 761 O O . ARG A 1 108 ? 11.730 11.616 -3.936 1.00 65.94 108 ARG A O 1
ATOM 768 N N . ALA A 1 109 ? 12.812 11.134 -5.836 1.00 58.47 109 ALA A N 1
ATOM 769 C CA . ALA A 1 109 ? 13.211 12.503 -6.156 1.00 58.47 109 ALA A CA 1
ATOM 770 C C . ALA A 1 109 ? 12.092 13.301 -6.844 1.00 58.47 109 ALA A C 1
ATOM 772 O O . ALA A 1 109 ? 12.069 14.522 -6.744 1.00 58.47 109 ALA A O 1
ATOM 773 N N . SER A 1 110 ? 11.174 12.625 -7.543 1.00 47.38 110 SER A N 1
ATOM 774 C CA . SER A 1 110 ? 9.991 13.214 -8.184 1.00 47.38 110 SER A CA 1
ATOM 775 C C . SER A 1 110 ? 8.799 13.349 -7.239 1.00 47.38 110 SER A C 1
ATOM 777 O O . SER A 1 110 ? 7.983 14.248 -7.429 1.00 47.38 110 SER A O 1
ATOM 779 N N . VAL A 1 111 ? 8.795 12.609 -6.122 1.00 46.84 111 VAL A N 1
ATOM 780 C CA . VAL A 1 111 ? 8.306 13.118 -4.834 1.00 46.84 111 VAL A CA 1
ATOM 781 C C . VAL A 1 111 ? 9.310 14.174 -4.371 1.00 46.84 111 VAL A C 1
ATOM 783 O O . VAL A 1 111 ? 9.950 14.074 -3.326 1.00 46.84 111 VAL A O 1
ATOM 786 N N . ALA A 1 112 ? 9.482 15.201 -5.201 1.00 44.88 112 ALA A N 1
ATOM 787 C CA . ALA A 1 112 ? 10.029 16.468 -4.801 1.00 44.88 112 ALA A CA 1
ATOM 788 C C . ALA A 1 112 ? 9.013 17.003 -3.800 1.00 44.88 112 ALA A C 1
ATOM 790 O O . ALA A 1 112 ? 8.020 17.637 -4.151 1.00 44.88 112 ALA A O 1
ATOM 791 N N . LEU A 1 113 ? 9.241 16.595 -2.551 1.00 47.06 113 LEU A N 1
ATOM 792 C CA . LEU A 1 113 ? 9.086 17.390 -1.353 1.00 47.06 113 LEU A CA 1
ATOM 793 C C . LEU A 1 113 ? 8.851 18.831 -1.788 1.00 47.06 113 LEU A C 1
ATOM 795 O O . LEU A 1 113 ? 9.768 19.470 -2.314 1.00 47.06 113 LEU A O 1
ATOM 799 N N . GLY A 1 114 ? 7.624 19.322 -1.604 1.00 46.66 114 GLY A N 1
ATOM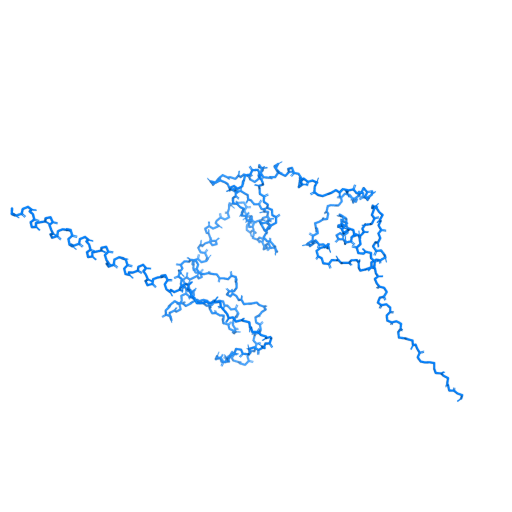 800 C CA . GLY A 1 114 ? 7.423 20.762 -1.591 1.00 46.66 114 GLY A CA 1
ATOM 801 C C . GLY A 1 114 ? 8.535 21.367 -0.733 1.00 46.66 114 GLY A C 1
ATOM 802 O O . GLY A 1 114 ? 8.936 20.760 0.266 1.00 46.66 114 GLY A O 1
ATOM 803 N N . GLU A 1 115 ? 9.072 22.513 -1.149 1.00 52.56 115 GLU A N 1
ATOM 804 C CA . G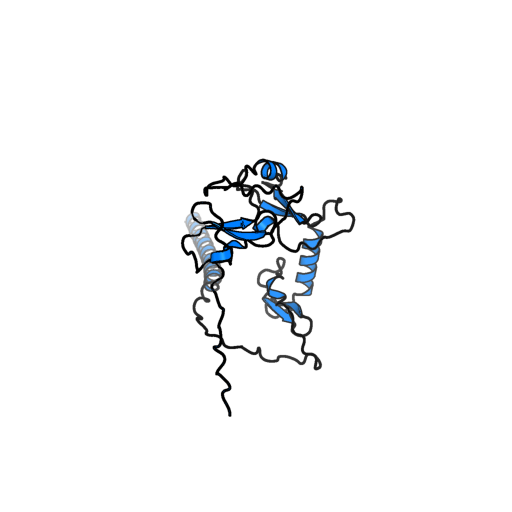LU A 1 115 ? 10.222 23.209 -0.541 1.00 52.56 115 GLU A CA 1
ATOM 805 C C . GLU A 1 115 ? 10.150 23.393 0.997 1.00 52.56 115 GLU A C 1
ATOM 807 O O . GLU A 1 115 ? 11.099 23.861 1.620 1.00 52.56 115 GLU A O 1
ATOM 812 N N . GLU A 1 116 ? 9.048 23.014 1.640 1.00 54.00 116 GLU A N 1
ATOM 813 C CA . GLU A 1 116 ? 8.794 23.087 3.075 1.00 54.00 116 GLU A CA 1
ATOM 814 C C . GLU A 1 116 ? 9.440 22.004 3.936 1.00 54.00 116 GLU A C 1
ATOM 816 O O . GLU A 1 116 ? 9.543 22.175 5.154 1.00 54.00 116 GLU A O 1
ATOM 821 N N . CYS A 1 117 ? 9.925 20.904 3.370 1.00 57.12 117 CYS A N 1
ATOM 822 C CA . CYS A 1 117 ? 10.597 19.900 4.185 1.00 57.12 117 CYS A CA 1
ATOM 823 C C . CYS A 1 117 ? 12.053 20.313 4.356 1.00 57.12 117 CYS A C 1
ATOM 825 O O . CYS A 1 117 ? 12.899 19.927 3.557 1.00 57.12 117 CYS A O 1
ATOM 827 N N . GLN A 1 118 ? 12.334 21.132 5.375 1.00 68.69 118 GLN A N 1
ATOM 828 C CA . GLN A 1 118 ? 13.651 21.688 5.738 1.00 68.69 118 GLN A CA 1
ATOM 829 C C . GLN A 1 118 ? 14.712 20.602 6.050 1.00 68.69 118 GLN A C 1
ATOM 831 O O . GLN A 1 118 ? 15.222 20.502 7.167 1.00 68.69 118 GLN A O 1
ATOM 836 N N . GLY A 1 119 ? 15.029 19.740 5.085 1.00 65.31 119 GLY A N 1
ATOM 837 C CA . GLY A 1 119 ? 15.981 18.640 5.199 1.00 65.31 119 GLY A CA 1
ATOM 838 C C . GLY A 1 119 ? 15.564 17.514 6.149 1.00 65.31 119 GLY A C 1
ATOM 839 O O . GLY A 1 119 ? 16.433 16.788 6.623 1.00 65.31 119 GLY A O 1
ATOM 840 N N . ARG A 1 120 ? 14.271 17.365 6.468 1.00 59.69 120 ARG A N 1
ATOM 841 C CA . ARG A 1 120 ? 13.777 16.305 7.361 1.00 59.69 120 ARG A CA 1
ATOM 842 C C . ARG A 1 120 ? 12.745 15.444 6.650 1.00 59.69 120 ARG A C 1
ATOM 844 O O . ARG A 1 120 ? 11.644 15.904 6.373 1.00 59.69 120 ARG A O 1
ATOM 851 N N . THR A 1 121 ? 13.107 14.197 6.387 1.00 56.91 121 THR A N 1
ATOM 852 C CA . THR A 1 121 ? 12.164 13.123 6.082 1.00 56.91 121 THR A CA 1
ATOM 853 C C . THR A 1 121 ? 11.822 12.419 7.387 1.00 56.91 121 THR A C 1
ATOM 855 O O . THR A 1 121 ? 12.713 12.028 8.145 1.00 56.91 121 THR A O 1
ATOM 858 N N . VAL A 1 122 ? 10.533 12.293 7.685 1.00 70.94 122 VAL A N 1
ATOM 859 C CA . VAL A 1 122 ? 10.068 11.480 8.813 1.00 70.94 122 VAL A CA 1
ATOM 860 C C . VAL A 1 122 ? 9.683 10.111 8.283 1.00 70.94 122 VAL A C 1
ATOM 862 O O . VAL A 1 122 ? 8.957 9.982 7.301 1.00 70.94 122 VAL A O 1
ATOM 865 N N . GLN A 1 123 ? 10.211 9.069 8.918 1.00 72.38 123 GLN A N 1
ATOM 866 C CA . GLN A 1 123 ? 9.801 7.707 8.624 1.00 72.38 123 GLN A CA 1
ATOM 867 C C . GLN A 1 123 ? 8.505 7.452 9.394 1.00 72.38 123 GLN A C 1
ATOM 869 O O . GLN A 1 123 ? 8.512 7.336 10.620 1.00 72.38 123 GLN A O 1
ATOM 874 N N . CYS A 1 124 ? 7.382 7.457 8.683 1.00 78.94 124 CYS A N 1
ATOM 875 C CA . CYS A 1 124 ? 6.083 7.209 9.291 1.00 78.94 124 CYS A CA 1
ATOM 876 C C . CYS A 1 124 ? 5.991 5.739 9.704 1.00 78.94 124 CYS A C 1
ATOM 878 O O . CYS A 1 124 ? 6.252 4.853 8.894 1.00 78.94 124 CYS A O 1
ATOM 880 N N . PHE A 1 125 ? 5.627 5.485 10.962 1.00 78.31 125 PHE A N 1
ATOM 881 C CA . PHE A 1 125 ? 5.453 4.121 11.474 1.00 78.31 125 PHE A CA 1
ATOM 882 C C . PHE A 1 125 ? 4.259 3.399 10.838 1.00 78.31 125 PHE A C 1
ATOM 884 O O . PHE A 1 125 ? 4.306 2.186 10.662 1.00 78.31 125 PHE A O 1
ATOM 891 N N . SER A 1 126 ? 3.221 4.152 10.471 1.00 82.56 126 SER A N 1
ATOM 892 C CA . SER A 1 126 ? 2.020 3.649 9.808 1.00 82.56 126 SER A CA 1
ATOM 893 C C . SER A 1 126 ? 1.590 4.630 8.727 1.00 82.56 126 SER A C 1
ATOM 895 O O . SER A 1 126 ? 1.816 5.837 8.851 1.00 82.56 126 SER A O 1
ATOM 897 N N . ASN A 1 127 ? 0.960 4.118 7.674 1.00 83.50 127 ASN A N 1
ATOM 898 C CA . ASN A 1 127 ? 0.378 4.939 6.627 1.00 83.50 127 ASN A CA 1
ATOM 899 C C . ASN A 1 127 ? -0.972 5.507 7.123 1.00 83.50 127 ASN A C 1
ATOM 901 O O . ASN A 1 127 ? -1.927 4.747 7.274 1.00 83.50 127 ASN A O 1
ATOM 905 N N . PRO A 1 128 ? -1.104 6.820 7.395 1.00 84.69 128 PRO A N 1
ATOM 906 C CA . PRO A 1 128 ? -2.356 7.412 7.880 1.00 84.69 128 PRO A CA 1
ATOM 907 C C . PRO A 1 128 ? -3.539 7.215 6.916 1.00 84.69 128 PRO A C 1
ATOM 909 O O . PRO A 1 128 ? -4.691 7.263 7.347 1.00 84.69 128 PRO A O 1
ATOM 912 N N . CYS A 1 129 ? -3.277 6.968 5.630 1.00 91.06 129 CYS A N 1
ATOM 913 C CA . CYS A 1 129 ? -4.310 6.693 4.635 1.00 91.06 129 CYS A CA 1
ATOM 914 C C . CYS A 1 129 ? -5.007 5.335 4.802 1.00 91.06 129 CYS A C 1
ATOM 916 O O . CYS A 1 129 ? -6.096 5.161 4.263 1.00 91.06 129 CYS A O 1
ATOM 918 N N . ASP A 1 130 ? -4.448 4.405 5.581 1.00 85.31 130 ASP A N 1
ATOM 919 C CA . ASP A 1 130 ? -5.052 3.082 5.800 1.00 85.31 130 ASP A CA 1
ATOM 920 C C . ASP A 1 130 ? -6.294 3.149 6.709 1.00 85.31 130 ASP A C 1
ATOM 922 O O . ASP A 1 130 ? -7.126 2.241 6.726 1.00 85.31 130 ASP A O 1
ATOM 926 N N . HIS A 1 131 ? -6.436 4.231 7.483 1.00 83.69 131 HIS A N 1
ATOM 927 C CA . HIS A 1 131 ? -7.475 4.366 8.512 1.00 83.69 131 HIS A CA 1
ATOM 928 C C . HIS A 1 131 ? -8.320 5.635 8.376 1.00 83.69 131 HIS A C 1
ATOM 930 O O . HIS A 1 131 ? -9.218 5.876 9.186 1.00 83.69 131 HIS A O 1
ATOM 936 N N . ILE A 1 132 ? -8.039 6.475 7.379 1.00 86.06 132 ILE A N 1
ATOM 937 C CA . ILE A 1 132 ? -8.708 7.762 7.202 1.00 86.06 132 ILE A CA 1
ATOM 938 C C . ILE A 1 132 ? -9.262 7.830 5.782 1.00 86.06 132 ILE A C 1
ATOM 940 O O . ILE A 1 132 ? -8.519 7.825 4.807 1.00 86.06 132 ILE A O 1
ATOM 944 N N . ALA A 1 133 ? -10.582 7.960 5.680 1.00 89.31 133 ALA A N 1
ATOM 945 C CA . ALA A 1 133 ? -11.278 8.228 4.429 1.00 89.31 133 ALA A CA 1
ATOM 946 C C . ALA A 1 133 ? -11.841 9.656 4.419 1.00 89.31 133 ALA A C 1
ATOM 948 O O . ALA A 1 133 ? -12.082 10.248 5.475 1.00 89.31 133 ALA A O 1
ATOM 949 N N . CYS A 1 134 ? -12.095 10.194 3.225 1.00 93.06 134 CYS A N 1
ATOM 950 C CA . CYS A 1 134 ? -12.783 11.468 3.036 1.00 93.06 134 CYS A CA 1
ATOM 951 C C . CYS A 1 134 ? -14.232 11.235 2.576 1.00 93.06 134 CYS A C 1
ATOM 953 O O . CYS A 1 134 ? -14.505 11.234 1.376 1.00 93.06 134 CYS A O 1
ATOM 955 N N . PRO A 1 135 ? -15.194 11.032 3.494 1.00 88.69 135 PRO A N 1
ATOM 956 C CA . PRO A 1 135 ? -16.564 10.678 3.119 1.00 88.69 135 PRO A CA 1
ATOM 957 C C . PRO A 1 135 ? -17.279 11.778 2.321 1.00 88.69 135 PRO A C 1
ATOM 959 O O . PRO A 1 135 ? -18.160 11.474 1.522 1.00 88.69 135 PRO A O 1
ATOM 962 N N . GLY A 1 136 ? -16.891 13.046 2.501 1.00 89.31 136 GLY A N 1
ATOM 963 C CA . GLY A 1 136 ? -17.442 14.165 1.733 1.00 89.31 136 GLY A CA 1
ATOM 964 C C . GLY A 1 136 ? -17.024 14.173 0.258 1.00 89.31 136 GLY A C 1
ATOM 965 O O . GLY A 1 136 ? -17.709 14.780 -0.561 1.00 89.31 136 GLY A O 1
ATOM 966 N N . ILE A 1 137 ? -15.917 13.507 -0.089 1.00 93.38 137 ILE A N 1
ATOM 967 C CA . ILE A 1 137 ? -15.345 13.485 -1.440 1.00 93.38 137 ILE A CA 1
ATOM 968 C C . ILE A 1 137 ? -14.802 12.071 -1.706 1.00 93.38 137 ILE A C 1
ATOM 970 O O . ILE A 1 137 ? -13.607 11.825 -1.549 1.00 93.38 137 ILE A O 1
ATOM 974 N N . PRO A 1 138 ? -15.658 11.116 -2.111 1.00 90.38 138 PRO A N 1
ATOM 975 C CA . PRO A 1 138 ? -15.258 9.716 -2.275 1.00 90.38 138 PRO A CA 1
ATOM 976 C C . PRO A 1 138 ? -14.237 9.494 -3.401 1.00 90.38 138 PRO A C 1
ATOM 978 O O . PRO A 1 138 ? -13.587 8.457 -3.434 1.00 90.38 138 PRO A O 1
ATOM 981 N N . SER A 1 139 ? -14.087 10.453 -4.320 1.00 92.69 139 SER A N 1
ATOM 982 C CA . SER A 1 139 ? -13.062 10.429 -5.369 1.00 92.69 139 SER A CA 1
ATOM 983 C C . SER A 1 139 ? -11.699 10.959 -4.911 1.00 92.69 139 SER A C 1
ATOM 985 O O . SER A 1 139 ? -10.765 10.972 -5.709 1.00 92.69 139 SER A O 1
ATOM 987 N N . ALA A 1 140 ? -11.575 11.434 -3.667 1.00 95.00 140 ALA A N 1
ATOM 988 C CA . ALA A 1 140 ? -10.316 11.953 -3.161 1.00 95.00 140 ALA A CA 1
ATOM 989 C C . ALA A 1 140 ? -9.313 10.815 -2.930 1.00 95.00 140 ALA A C 1
ATOM 991 O O . ALA A 1 140 ? -9.588 9.853 -2.212 1.00 95.00 140 ALA A O 1
ATOM 992 N N . VAL A 1 141 ? -8.126 10.959 -3.507 1.00 95.00 141 VAL A N 1
ATOM 993 C CA . VAL A 1 141 ? -6.987 10.069 -3.296 1.00 95.00 141 VAL A CA 1
ATOM 994 C C . VAL A 1 141 ? -6.238 10.540 -2.056 1.00 95.00 141 VAL A C 1
ATOM 996 O O . VAL A 1 141 ? -5.839 11.705 -1.976 1.00 95.00 141 VAL A O 1
ATOM 999 N N . CYS A 1 142 ? -6.055 9.637 -1.094 1.00 95.31 142 CYS A N 1
ATOM 1000 C CA . CYS A 1 142 ? -5.238 9.891 0.085 1.00 95.31 142 CYS A CA 1
ATOM 1001 C C . CYS A 1 142 ? -3.765 9.603 -0.217 1.00 95.31 142 CYS A C 1
ATOM 1003 O O . CYS A 1 142 ? -3.428 8.548 -0.754 1.00 95.31 142 CYS A O 1
ATOM 1005 N N . SER A 1 143 ? -2.892 10.525 0.164 1.00 93.38 143 SER A N 1
ATOM 1006 C CA . SER A 1 143 ? -1.445 10.359 0.180 1.00 93.38 143 SER A CA 1
ATOM 1007 C C . SER A 1 143 ? -0.887 10.779 1.538 1.00 93.38 143 SER A C 1
ATOM 1009 O O . SER A 1 143 ? -1.471 11.590 2.253 1.00 93.38 143 SER A O 1
ATOM 1011 N N . THR A 1 144 ? 0.251 10.211 1.921 1.00 90.44 144 THR A N 1
ATOM 1012 C CA . THR A 1 144 ? 0.888 10.532 3.201 1.00 90.44 144 THR A CA 1
ATOM 1013 C C . THR A 1 144 ? 1.919 11.623 3.009 1.00 90.44 144 THR A C 1
ATOM 1015 O O . THR A 1 144 ? 2.825 11.489 2.186 1.00 90.44 144 THR A O 1
ATOM 1018 N N . SER A 1 145 ? 1.800 12.695 3.793 1.00 86.25 145 SER A N 1
ATOM 1019 C CA . SER A 1 145 ? 2.805 13.750 3.855 1.00 86.25 145 SER A CA 1
ATOM 1020 C C . SER A 1 145 ? 4.130 13.158 4.348 1.00 86.25 145 SER A C 1
ATOM 1022 O O . SER A 1 145 ? 4.202 12.705 5.495 1.00 86.25 145 SER A O 1
ATOM 1024 N N . PRO A 1 146 ? 5.209 13.198 3.546 1.00 75.31 146 PRO A N 1
ATOM 1025 C CA . PRO A 1 146 ? 6.508 12.644 3.940 1.00 75.31 146 PRO A CA 1
ATOM 1026 C C . PRO A 1 146 ? 7.190 13.426 5.077 1.00 75.31 146 PRO A C 1
ATOM 1028 O O . PRO A 1 146 ? 8.247 13.021 5.564 1.00 75.31 146 PRO A O 1
ATOM 1031 N N . CYS A 1 147 ? 6.614 14.561 5.484 1.00 81.31 147 CYS A N 1
ATOM 1032 C CA . CYS A 1 147 ? 7.238 15.511 6.407 1.00 81.31 14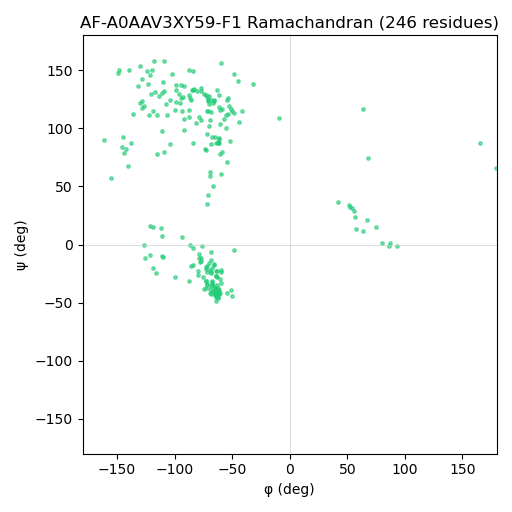7 CYS A CA 1
ATOM 1033 C C . CYS A 1 147 ? 6.481 15.649 7.723 1.00 81.31 147 CYS A C 1
ATOM 1035 O O . CYS A 1 147 ? 7.087 15.982 8.739 1.00 81.31 147 CYS A O 1
ATOM 1037 N N . THR A 1 148 ? 5.183 15.345 7.727 1.00 83.06 148 THR A N 1
ATOM 1038 C CA . THR A 1 148 ? 4.357 15.381 8.939 1.00 83.06 148 THR A CA 1
ATOM 1039 C C . THR A 1 148 ? 3.709 14.041 9.272 1.00 83.06 148 THR A C 1
ATOM 1041 O O . THR A 1 148 ? 3.164 13.903 10.360 1.00 83.06 148 THR A O 1
ATOM 1044 N N . CYS A 1 149 ? 3.789 13.044 8.380 1.00 84.94 149 CYS A N 1
ATOM 1045 C CA . CYS A 1 149 ? 3.043 11.787 8.491 1.00 84.94 149 CYS A CA 1
ATOM 1046 C C . CYS A 1 149 ? 1.523 11.979 8.595 1.00 84.94 149 CYS A C 1
ATOM 1048 O O . CYS A 1 149 ? 0.820 11.106 9.099 1.00 84.94 149 CYS A O 1
ATOM 1050 N N . ASP A 1 150 ? 1.011 13.109 8.108 1.00 89.44 150 ASP A N 1
ATOM 1051 C CA . ASP A 1 150 ? -0.422 13.364 8.020 1.00 89.44 150 ASP A CA 1
ATOM 1052 C C . ASP A 1 150 ? -0.996 12.830 6.707 1.00 89.44 150 ASP A C 1
ATOM 1054 O O . ASP A 1 150 ? -0.329 12.839 5.670 1.00 89.44 150 ASP A O 1
ATOM 1058 N N . ALA A 1 151 ? -2.267 12.428 6.739 1.00 91.31 151 ALA A N 1
ATOM 1059 C CA . ALA A 1 151 ? -3.040 12.163 5.531 1.00 91.31 151 ALA A CA 1
ATOM 1060 C C . ALA A 1 151 ? -3.361 13.480 4.804 1.00 91.31 151 ALA A C 1
ATOM 1062 O O . ALA A 1 151 ? -3.979 14.386 5.375 1.00 91.31 151 ALA A O 1
ATOM 1063 N N . VAL A 1 152 ? -2.973 13.548 3.535 1.00 94.00 152 VAL A N 1
ATOM 1064 C CA . VAL A 1 152 ? -3.285 14.607 2.574 1.00 94.00 152 VAL A CA 1
ATOM 1065 C C . VAL A 1 152 ? -4.261 14.026 1.558 1.00 94.00 152 VAL A C 1
ATOM 1067 O O . VAL A 1 152 ? -4.060 12.928 1.049 1.00 94.00 152 VAL A O 1
ATOM 1070 N N . PHE A 1 153 ? -5.343 14.740 1.269 1.00 94.75 153 PHE A N 1
ATOM 1071 C CA . PHE A 1 153 ? -6.355 14.305 0.310 1.00 94.75 153 PHE A CA 1
ATOM 1072 C C . PHE A 1 153 ? -6.310 15.194 -0.922 1.00 94.75 153 PHE A C 1
ATOM 1074 O O . PHE A 1 153 ? -6.375 16.416 -0.809 1.00 94.75 153 PHE A O 1
ATOM 1081 N N . SER A 1 154 ? -6.257 14.579 -2.101 1.00 95.19 154 SER A N 1
ATOM 1082 C CA . SER A 1 154 ? -6.299 15.285 -3.381 1.00 95.19 154 SER A CA 1
ATOM 1083 C C . SER A 1 154 ? -7.446 14.781 -4.250 1.00 95.19 154 SER A C 1
ATOM 1085 O O . SER A 1 154 ? -7.697 13.582 -4.323 1.00 95.19 154 SER A O 1
ATOM 1087 N N . ASN A 1 155 ? -8.158 15.682 -4.919 1.00 96.06 155 ASN A N 1
ATOM 1088 C CA . ASN A 1 155 ? -9.213 15.332 -5.869 1.00 96.06 155 ASN A CA 1
ATOM 1089 C C . ASN A 1 155 ? -8.944 16.064 -7.184 1.00 96.06 155 ASN A C 1
ATOM 1091 O O . ASN A 1 155 ? -8.915 17.289 -7.206 1.00 96.06 155 ASN A O 1
ATOM 1095 N N . ASN A 1 156 ? -8.705 15.325 -8.271 1.00 93.62 156 ASN A N 1
ATOM 1096 C CA . ASN A 1 156 ? -8.316 15.887 -9.576 1.00 93.62 156 ASN A CA 1
ATOM 1097 C C . ASN A 1 156 ? -7.105 16.847 -9.524 1.00 93.62 156 ASN A C 1
ATOM 1099 O O . ASN A 1 156 ? -7.024 17.792 -10.305 1.00 93.62 156 ASN A O 1
ATOM 1103 N N . GLY A 1 157 ? -6.161 16.604 -8.609 1.00 89.62 157 GLY A N 1
ATOM 1104 C CA . GLY A 1 157 ? -4.961 17.431 -8.436 1.00 89.62 157 GLY A CA 1
ATOM 1105 C C . GLY A 1 157 ? -5.132 18.651 -7.523 1.00 89.62 157 GLY A C 1
ATOM 1106 O O . GLY A 1 157 ? -4.151 19.348 -7.283 1.00 89.62 157 GLY A O 1
ATOM 1107 N N . GLU A 1 158 ? -6.326 18.899 -6.979 1.00 92.75 158 GLU A N 1
ATOM 1108 C CA . GLU A 1 158 ? -6.557 19.941 -5.971 1.00 92.75 158 GLU A CA 1
ATOM 1109 C C . GLU A 1 158 ? -6.483 19.359 -4.552 1.00 92.75 158 GLU A C 1
ATOM 1111 O O . GLU A 1 158 ? -7.038 18.290 -4.291 1.00 92.75 158 GLU A O 1
ATOM 1116 N N . ASP A 1 159 ? -5.820 20.064 -3.629 1.00 93.06 159 ASP A N 1
ATOM 1117 C CA . ASP A 1 159 ? -5.778 19.700 -2.207 1.00 93.06 159 ASP A CA 1
ATOM 1118 C C . ASP A 1 159 ? -7.145 19.963 -1.554 1.00 93.06 159 ASP A C 1
ATOM 1120 O O . ASP A 1 159 ? -7.607 21.101 -1.435 1.00 93.06 159 ASP A O 1
ATOM 1124 N N . VAL A 1 160 ? -7.794 18.885 -1.118 1.00 95.88 160 VAL A N 1
ATOM 1125 C CA . VAL A 1 160 ? -9.092 18.895 -0.433 1.00 95.88 160 VAL A CA 1
ATOM 1126 C C . VAL A 1 160 ? -8.971 18.466 1.032 1.00 95.88 160 VAL A C 1
ATOM 1128 O O . VAL A 1 160 ? -9.975 18.205 1.695 1.00 95.88 160 VAL A O 1
ATOM 1131 N N . THR A 1 161 ? -7.758 18.428 1.587 1.00 93.31 161 THR A N 1
ATOM 1132 C CA . THR A 1 161 ? -7.467 17.946 2.947 1.00 93.31 161 THR A CA 1
ATOM 1133 C C . THR A 1 161 ? -8.292 18.664 4.010 1.00 93.31 161 THR A C 1
ATOM 1135 O O . THR A 1 161 ? -8.832 18.013 4.907 1.00 93.31 161 THR A O 1
ATOM 1138 N N . GLN A 1 162 ? -8.458 19.988 3.906 1.00 91.69 162 GLN A N 1
ATOM 1139 C CA . GLN A 1 162 ? -9.296 20.739 4.851 1.00 91.69 162 GLN A CA 1
ATOM 1140 C C . GLN A 1 162 ? -10.781 20.416 4.700 1.00 91.69 162 GLN A C 1
ATOM 1142 O O . GLN A 1 162 ? -11.456 20.215 5.702 1.00 91.69 162 GLN A O 1
ATOM 1147 N N . GLN A 1 163 ? -11.267 20.235 3.471 1.00 91.44 163 GLN A N 1
ATOM 1148 C CA . GLN A 1 163 ? -12.654 19.833 3.224 1.00 91.44 163 GLN A CA 1
ATOM 1149 C C . GLN A 1 163 ? -12.931 18.455 3.838 1.00 91.44 163 GLN A C 1
ATOM 1151 O O . GLN A 1 163 ? -13.992 18.238 4.417 1.00 91.44 163 GLN A O 1
ATOM 1156 N N . CYS A 1 164 ? -11.956 17.546 3.788 1.00 89.25 164 CYS A N 1
ATOM 1157 C CA . CYS A 1 164 ? -12.031 16.227 4.412 1.00 89.25 164 CYS A CA 1
ATOM 1158 C C . CYS A 1 164 ? -11.942 16.274 5.945 1.00 89.25 164 CYS A C 1
ATOM 1160 O O . CYS A 1 164 ? -12.610 15.487 6.616 1.00 89.25 164 CYS A O 1
ATOM 1162 N N . LYS A 1 165 ? -11.155 17.196 6.515 1.00 86.38 165 LYS A N 1
ATOM 1163 C CA . LYS A 1 165 ? -11.078 17.422 7.969 1.00 86.38 165 LYS A CA 1
ATOM 1164 C C . LYS A 1 165 ? -12.364 18.035 8.518 1.00 86.38 165 LYS A C 1
ATOM 1166 O O . LYS A 1 165 ? -12.859 17.552 9.529 1.00 86.38 165 LYS A O 1
ATOM 1171 N N . ASP A 1 166 ? -12.943 19.000 7.814 1.00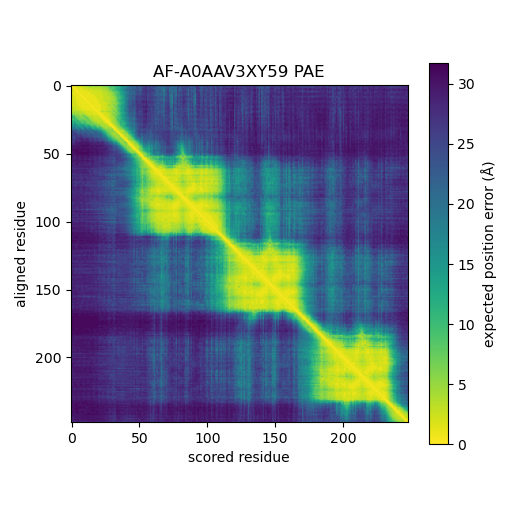 77.56 166 ASP A N 1
ATOM 1172 C CA . ASP A 1 166 ? -14.208 19.637 8.193 1.00 77.56 166 ASP A CA 1
ATOM 1173 C C . ASP A 1 166 ? -15.405 18.698 7.961 1.00 77.56 166 ASP A C 1
ATOM 1175 O O . ASP A 1 166 ? -16.366 18.695 8.729 1.00 77.56 166 ASP A O 1
ATOM 1179 N N . SER A 1 167 ? -15.308 17.826 6.949 1.00 64.25 167 SER A N 1
ATOM 1180 C CA . SER A 1 167 ? -16.268 16.742 6.690 1.00 64.25 167 SER A CA 1
ATOM 1181 C C . SER A 1 167 ? -16.118 15.554 7.635 1.00 64.25 167 SER A C 1
ATOM 1183 O O . SER A 1 167 ? -16.954 14.649 7.577 1.00 64.25 167 SER A O 1
ATOM 1185 N N . ARG A 1 168 ? -15.151 15.566 8.571 1.00 55.72 168 ARG A N 1
ATOM 1186 C CA . ARG A 1 168 ? -15.286 14.798 9.817 1.00 55.72 168 ARG A CA 1
ATOM 1187 C C . ARG A 1 168 ? -16.372 15.442 10.681 1.00 55.72 168 ARG A C 1
ATOM 1189 O O . ARG A 1 168 ? -16.162 15.807 11.836 1.00 55.72 168 ARG A O 1
ATOM 1196 N N . ILE A 1 169 ? -17.595 15.456 10.155 1.00 45.88 169 ILE A N 1
ATOM 1197 C CA . ILE A 1 169 ? -18.721 15.031 10.965 1.00 45.88 169 ILE A CA 1
ATOM 1198 C C . ILE A 1 169 ? -18.253 13.707 11.557 1.00 45.88 169 ILE A C 1
ATOM 1200 O O . ILE A 1 169 ? -17.929 12.773 10.822 1.00 45.88 169 ILE A O 1
ATOM 1204 N N . GLN A 1 170 ? -18.074 13.721 12.879 1.00 38.47 170 GLN A N 1
ATOM 1205 C CA . GLN A 1 170 ? -17.723 12.568 13.698 1.00 38.47 170 GLN A CA 1
ATOM 1206 C C . GLN A 1 170 ? -18.344 11.312 13.085 1.00 38.47 170 GLN A C 1
ATOM 1208 O O . GLN A 1 170 ? -19.510 11.415 12.681 1.00 38.47 170 GLN A O 1
ATOM 1213 N N . PRO A 1 171 ? -17.633 10.165 13.023 1.00 37.34 171 PRO A N 1
ATOM 1214 C CA . PRO A 1 171 ? -18.270 8.900 12.674 1.00 37.34 171 PRO A CA 1
ATOM 1215 C C . PRO A 1 171 ? -19.603 8.876 13.403 1.00 37.34 171 PRO A C 1
ATOM 1217 O O . PRO A 1 171 ? -19.635 9.039 14.627 1.00 37.34 171 PRO A O 1
ATOM 1220 N N . THR A 1 172 ? -20.697 8.885 12.637 1.00 37.19 172 THR A N 1
ATOM 1221 C CA . THR A 1 172 ? -22.032 9.000 13.203 1.00 37.19 172 THR A CA 1
ATOM 1222 C C . THR A 1 172 ? -22.109 7.944 14.279 1.00 37.19 172 THR A C 1
ATOM 1224 O O . THR A 1 172 ? -21.933 6.761 13.995 1.00 37.19 172 THR A O 1
ATOM 1227 N N . LYS A 1 173 ? -22.282 8.409 15.521 1.00 38.12 173 LYS A N 1
ATOM 1228 C CA . LYS A 1 173 ? -22.603 7.604 16.692 1.00 38.12 173 LYS A CA 1
ATOM 1229 C C . LYS A 1 173 ? -23.815 6.753 16.334 1.00 38.12 173 LYS A C 1
ATOM 1231 O O . LYS A 1 173 ? -24.960 7.187 16.428 1.00 38.12 173 LYS A O 1
ATOM 1236 N N . THR A 1 174 ? -23.564 5.581 15.793 1.00 34.59 174 THR A N 1
ATOM 1237 C CA . THR A 1 174 ? -24.555 4.577 15.421 1.00 34.59 174 THR A CA 1
ATOM 1238 C C . THR A 1 174 ? -23.801 3.253 15.444 1.00 34.59 174 THR A C 1
ATOM 1240 O O . THR A 1 174 ? -23.607 2.597 14.436 1.00 34.59 174 THR A O 1
ATOM 1243 N N . SER A 1 175 ? -23.203 2.917 16.580 1.00 33.53 175 SER A N 1
ATOM 1244 C CA . SER A 1 175 ? -23.906 2.163 17.616 1.00 33.53 175 SER A CA 1
ATOM 1245 C C . SER A 1 175 ? -24.014 2.884 18.967 1.00 33.53 175 SER A C 1
ATOM 1247 O O . SER A 1 175 ? -23.241 3.763 19.333 1.00 33.53 175 SER A O 1
ATOM 1249 N N . LYS A 1 176 ? -25.107 2.541 19.643 1.00 36.12 176 LYS A N 1
ATOM 1250 C CA . LYS A 1 176 ? -25.726 3.143 20.824 1.00 36.12 176 LYS A CA 1
ATOM 1251 C C . LYS A 1 176 ? -24.837 3.190 22.072 1.00 36.12 176 LYS A C 1
ATOM 1253 O O . LYS A 1 176 ? -24.000 2.332 22.287 1.00 36.12 176 LYS A O 1
ATOM 1258 N N . ALA A 1 177 ? -25.201 4.144 22.934 1.00 32.28 177 ALA A N 1
ATOM 1259 C CA . ALA A 1 177 ? -24.844 4.253 24.345 1.00 32.28 177 ALA A CA 1
ATOM 1260 C C . ALA A 1 177 ? -23.363 4.541 24.636 1.00 32.28 177 ALA A C 1
ATOM 1262 O O . ALA A 1 177 ? -22.642 3.737 25.213 1.00 32.28 177 ALA A O 1
ATOM 1263 N N . SER A 1 178 ? -22.961 5.791 24.386 1.00 34.34 178 SER A N 1
ATOM 1264 C CA . SER A 1 178 ? -21.992 6.441 25.269 1.00 34.34 178 SER A CA 1
ATOM 1265 C C . SER A 1 178 ? -22.630 6.519 26.661 1.00 34.34 178 SER A C 1
ATOM 1267 O O . SER A 1 178 ? -23.312 7.490 26.990 1.00 34.34 178 SER A O 1
ATOM 1269 N N . VAL A 1 179 ? -22.479 5.474 27.473 1.00 38.31 179 VAL A N 1
ATOM 1270 C CA . VAL A 1 179 ? -22.523 5.665 28.921 1.00 38.31 179 VAL A CA 1
ATOM 1271 C C . VAL A 1 179 ? -21.400 6.648 29.196 1.00 38.31 179 VAL A C 1
ATOM 1273 O O . VAL A 1 179 ? -20.250 6.391 28.846 1.00 38.31 179 VAL A O 1
ATOM 1276 N N . ALA A 1 180 ? -21.755 7.825 29.704 1.00 39.12 180 ALA A N 1
ATOM 1277 C CA . ALA A 1 180 ? -20.790 8.806 30.155 1.00 39.12 180 ALA A CA 1
ATOM 1278 C C . ALA A 1 180 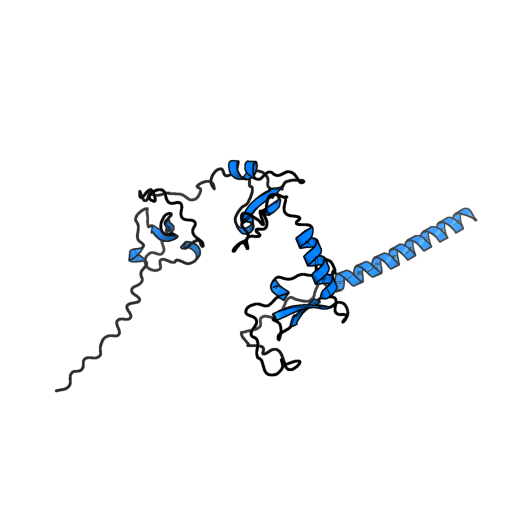? -19.996 8.179 31.309 1.00 39.12 180 ALA A C 1
ATOM 1280 O O . ALA A 1 180 ? -20.375 8.292 32.472 1.00 39.12 180 ALA A O 1
ATOM 1281 N N . LEU A 1 181 ? -18.918 7.469 30.976 1.00 46.47 181 LEU A N 1
ATOM 1282 C CA . LEU A 1 181 ? -17.818 7.215 31.890 1.00 46.47 181 LEU A CA 1
ATOM 1283 C C . LEU A 1 181 ? -17.223 8.596 32.154 1.00 46.47 181 LEU A C 1
ATOM 1285 O O . LEU A 1 181 ? -16.493 9.136 31.330 1.00 46.47 181 LEU A O 1
ATOM 1289 N N . GLY A 1 182 ? -17.708 9.228 33.221 1.00 40.41 182 GLY A N 1
ATOM 1290 C CA . GLY A 1 182 ? -17.520 10.639 33.552 1.00 40.41 182 GLY A CA 1
ATOM 1291 C C . GLY A 1 182 ? -16.109 11.012 33.997 1.00 40.41 182 GLY A C 1
ATOM 1292 O O . GLY A 1 182 ? -15.969 11.785 34.938 1.00 40.41 182 GLY A O 1
ATOM 1293 N N . GLU A 1 183 ? -15.079 10.497 33.335 1.00 52.41 183 GLU A N 1
ATOM 1294 C CA . GLU A 1 183 ? -13.716 10.990 33.486 1.00 52.41 183 GLU A CA 1
ATOM 1295 C C . GLU A 1 183 ? -13.302 11.688 32.196 1.00 52.41 183 GLU A C 1
ATOM 1297 O O . GLU A 1 183 ? -12.920 11.081 31.198 1.00 52.41 183 GLU A O 1
ATOM 1302 N N . GLU A 1 184 ? -13.422 13.013 32.222 1.00 53.53 184 GLU A N 1
ATOM 1303 C CA . GLU A 1 184 ? -12.730 13.888 31.289 1.00 53.53 184 GLU A CA 1
ATOM 1304 C C . GLU A 1 184 ? -11.230 13.593 31.439 1.00 53.53 184 GLU A C 1
ATOM 1306 O O . GLU A 1 184 ? -10.637 13.898 32.478 1.00 53.53 184 GLU A O 1
ATOM 1311 N N . CYS A 1 185 ? -10.623 12.925 30.448 1.00 62.22 185 CYS A N 1
ATOM 1312 C CA . CYS A 1 185 ? -9.179 12.694 30.436 1.00 62.22 185 CYS A CA 1
ATOM 1313 C C . CYS A 1 185 ? -8.522 14.064 30.633 1.00 62.22 185 CYS A C 1
ATOM 1315 O O . CYS A 1 185 ? -8.786 14.944 29.821 1.00 62.22 185 CYS A O 1
ATOM 1317 N N . GLN A 1 186 ? -7.747 14.261 31.708 1.00 72.31 186 GLN A N 1
ATOM 1318 C CA . GLN A 1 186 ? -7.253 15.558 32.213 1.00 72.31 186 GLN A CA 1
ATOM 1319 C C . GLN A 1 186 ? -6.491 16.398 31.158 1.00 72.31 186 GLN A C 1
ATOM 1321 O O . GLN A 1 186 ? -5.270 16.527 31.202 1.00 72.31 186 GLN A O 1
ATOM 1326 N N . GLY A 1 187 ? -7.196 16.948 30.170 1.00 66.38 187 GLY A N 1
ATOM 1327 C CA . GLY A 1 187 ? -6.637 17.627 29.004 1.00 66.38 187 GLY A CA 1
ATOM 1328 C C . GLY A 1 187 ? -5.780 16.764 28.064 1.00 66.38 187 GLY A C 1
ATOM 1329 O O . GLY A 1 187 ? -5.102 17.333 27.212 1.00 66.38 187 GLY A O 1
ATOM 1330 N N . GLN A 1 188 ? -5.766 15.431 28.187 1.00 60.19 188 GLN A N 1
ATOM 1331 C CA . GLN A 1 188 ? -4.924 14.560 27.352 1.00 60.19 188 GLN A CA 1
ATOM 1332 C C . GLN A 1 188 ? -5.759 13.795 26.324 1.00 60.19 188 GLN A C 1
ATOM 1334 O O . GLN A 1 188 ? -6.658 13.036 26.673 1.00 60.19 188 GLN A O 1
ATOM 1339 N N . THR A 1 189 ? -5.443 13.993 25.042 1.00 60.25 189 THR A N 1
ATOM 1340 C CA . THR A 1 189 ? -5.956 13.157 23.949 1.00 60.25 189 THR A CA 1
ATOM 1341 C C . THR A 1 189 ? -5.018 11.969 23.783 1.00 60.25 189 THR A C 1
ATOM 1343 O O . THR A 1 189 ? -3.849 12.155 23.449 1.00 60.25 189 THR A O 1
ATOM 1346 N N . VAL A 1 190 ? -5.513 10.758 24.034 1.00 68.62 190 VAL A N 1
ATOM 1347 C CA . VAL A 1 190 ? -4.741 9.525 23.853 1.00 68.62 190 VAL A CA 1
ATOM 1348 C C . VAL A 1 190 ? -5.125 8.901 22.514 1.00 68.62 190 VAL A C 1
ATOM 1350 O O . VAL A 1 190 ? -6.293 8.623 22.257 1.00 68.62 190 VAL A O 1
ATOM 1353 N N . HIS A 1 191 ? -4.135 8.701 21.644 1.00 70.06 191 HIS A N 1
ATOM 1354 C CA . HIS A 1 191 ? -4.304 7.942 20.409 1.00 70.06 191 HIS A CA 1
ATOM 1355 C C . HIS A 1 191 ? -3.956 6.479 20.674 1.00 70.06 191 HIS A C 1
ATOM 1357 O O . HIS A 1 191 ? -2.792 6.134 20.868 1.00 70.06 191 HIS A O 1
ATOM 1363 N N . CYS A 1 192 ? -4.973 5.624 20.693 1.00 81.38 192 CYS A N 1
ATOM 1364 C CA . CYS A 1 192 ? -4.794 4.189 20.863 1.00 81.38 192 CYS A CA 1
ATOM 1365 C C . CYS A 1 192 ? -4.253 3.570 19.570 1.00 81.38 192 CYS A C 1
ATOM 1367 O O . CYS A 1 192 ? -4.793 3.813 18.494 1.00 81.38 192 CYS A O 1
ATOM 1369 N N . PHE A 1 193 ? -3.183 2.780 19.683 1.00 72.62 193 PHE A N 1
ATOM 1370 C CA . PHE A 1 193 ? -2.509 2.147 18.541 1.00 72.62 193 PHE A CA 1
ATOM 1371 C C . PHE A 1 193 ? -3.334 1.004 17.922 1.00 72.62 193 PHE A C 1
ATOM 1373 O O . PHE A 1 193 ? -3.163 0.662 16.757 1.00 72.62 193 PHE A O 1
ATOM 1380 N N . SER A 1 194 ? -4.238 0.417 18.704 1.00 82.38 194 SER A N 1
ATOM 1381 C CA . SER A 1 194 ? -5.072 -0.715 18.316 1.00 82.38 194 SER A CA 1
ATOM 1382 C C . SER A 1 194 ? -6.413 -0.649 19.034 1.00 82.38 194 SER A C 1
ATOM 1384 O O . SER A 1 194 ? -6.475 -0.212 20.185 1.00 82.38 194 SER A O 1
ATOM 1386 N N . ASP A 1 195 ? -7.473 -1.124 18.381 1.00 83.75 195 ASP A N 1
ATOM 1387 C CA . ASP A 1 195 ? -8.757 -1.349 19.041 1.00 83.75 195 ASP A CA 1
ATOM 1388 C C . ASP A 1 195 ? -8.632 -2.544 19.998 1.00 83.75 195 ASP A C 1
ATOM 1390 O O . ASP A 1 195 ? -8.631 -3.704 19.583 1.00 83.75 195 ASP A O 1
ATOM 1394 N N . SER A 1 196 ? -8.507 -2.268 21.295 1.00 87.62 196 SER A N 1
ATOM 1395 C CA . SER A 1 196 ? -8.415 -3.309 22.324 1.00 87.62 196 SER A CA 1
ATOM 1396 C C . SER A 1 196 ? -9.639 -4.231 22.348 1.00 87.62 196 SER A C 1
ATOM 1398 O O . SER A 1 196 ? -9.522 -5.382 22.768 1.00 87.62 196 SER A O 1
ATOM 1400 N N . CYS A 1 197 ? -10.797 -3.781 21.854 1.00 91.62 197 CYS A N 1
ATOM 1401 C CA . CYS A 1 197 ? -11.994 -4.610 21.735 1.00 91.62 197 CYS A CA 1
ATOM 1402 C C . CYS A 1 197 ? -11.958 -5.587 20.556 1.00 91.62 197 CYS A C 1
ATOM 1404 O O . CYS A 1 197 ? -12.734 -6.540 20.555 1.00 91.62 197 CYS A O 1
ATOM 1406 N N . ALA A 1 198 ? -11.043 -5.422 19.595 1.00 88.62 198 ALA A N 1
ATOM 1407 C CA . ALA A 1 198 ? -10.853 -6.396 18.519 1.00 88.62 198 ALA A CA 1
ATOM 1408 C C . ALA A 1 198 ? -10.274 -7.729 19.029 1.00 88.62 198 ALA A C 1
ATOM 1410 O O . ALA A 1 198 ? -10.479 -8.771 18.410 1.00 88.62 198 ALA A O 1
ATOM 1411 N N . PHE A 1 199 ? -9.568 -7.702 20.165 1.00 87.19 199 PHE A N 1
ATOM 1412 C CA . PHE A 1 199 ? -8.869 -8.866 20.721 1.00 87.19 199 PHE A CA 1
ATOM 1413 C C . PHE A 1 199 ? -9.367 -9.272 22.111 1.00 87.19 199 PHE A C 1
ATOM 1415 O O . PHE A 1 199 ? -9.149 -10.406 22.542 1.00 87.19 199 PHE A O 1
ATOM 1422 N N . ALA A 1 200 ? -10.027 -8.368 22.835 1.00 88.88 200 ALA A N 1
ATOM 1423 C CA . ALA A 1 200 ? -10.542 -8.658 24.162 1.00 88.88 200 ALA A CA 1
ATOM 1424 C C . ALA A 1 200 ? -11.868 -9.425 24.086 1.00 88.88 200 ALA A C 1
ATOM 1426 O O . ALA A 1 200 ? -12.813 -9.025 23.411 1.00 88.88 200 ALA A O 1
ATOM 1427 N N . THR A 1 201 ? -11.972 -10.501 24.863 1.00 92.31 201 THR A N 1
ATOM 1428 C CA . THR A 1 201 ? -13.220 -11.248 25.055 1.00 92.31 201 THR A CA 1
ATOM 1429 C C . THR A 1 201 ? -13.561 -11.327 26.541 1.00 92.31 201 THR A C 1
ATOM 1431 O O . THR A 1 201 ? -12.672 -11.336 27.392 1.00 92.31 201 THR A O 1
ATOM 1434 N N . CYS A 1 202 ? -14.856 -11.377 26.863 1.00 93.38 202 CYS A N 1
ATOM 1435 C CA . CYS A 1 202 ? -15.351 -11.511 28.234 1.00 93.38 202 CYS A CA 1
ATOM 1436 C C . CYS A 1 202 ? -16.085 -12.847 28.419 1.00 93.38 202 CYS A C 1
ATOM 1438 O O . CYS A 1 202 ? -17.317 -12.886 28.433 1.00 93.38 202 CYS A O 1
ATOM 1440 N N . PRO A 1 203 ? -15.359 -13.969 28.567 1.00 91.62 203 PRO A N 1
ATOM 1441 C CA . PRO A 1 203 ? -15.979 -15.289 28.692 1.00 91.62 203 PRO A CA 1
ATOM 1442 C C . PRO A 1 203 ? -16.908 -15.411 29.911 1.00 91.62 203 PRO A C 1
ATOM 1444 O O . PRO A 1 203 ? -17.900 -16.134 29.854 1.00 91.62 203 PRO A O 1
ATOM 1447 N N . GLY A 1 204 ? -16.633 -14.678 30.998 1.00 88.88 204 GLY A N 1
ATOM 1448 C CA . GLY A 1 204 ? -17.478 -14.668 32.199 1.00 88.88 204 GLY A CA 1
ATOM 1449 C C . GLY A 1 204 ? -18.816 -13.933 32.039 1.00 88.88 204 GLY A C 1
ATOM 1450 O O . GLY A 1 204 ? -19.736 -14.156 32.828 1.00 88.88 204 GLY A O 1
ATOM 1451 N N . VAL A 1 205 ? -18.952 -13.071 31.024 1.00 93.44 205 VAL A N 1
ATOM 1452 C CA . VAL A 1 205 ? -20.178 -12.312 30.7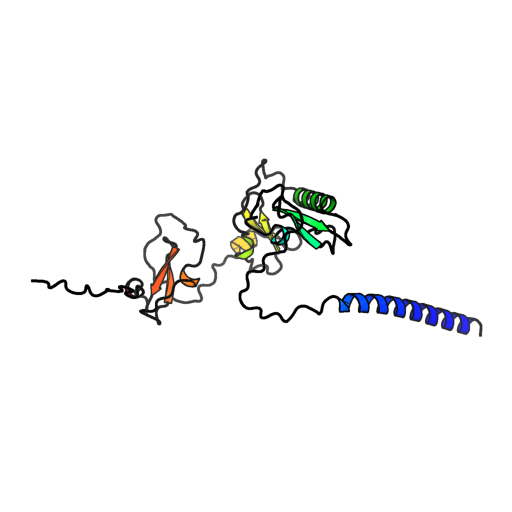38 1.00 93.44 205 VAL A CA 1
ATOM 1453 C C . VAL A 1 205 ? -20.346 -12.180 29.215 1.00 93.44 205 VAL A C 1
ATOM 1455 O O . VAL A 1 205 ? -20.076 -11.121 28.655 1.00 93.44 205 VAL A O 1
ATOM 1458 N N . PRO A 1 206 ? -20.820 -13.226 28.514 1.00 91.06 206 PRO A N 1
ATOM 1459 C CA . PRO A 1 206 ? -20.878 -13.238 27.046 1.00 91.06 206 PRO A CA 1
ATOM 1460 C C . PRO A 1 206 ? -21.850 -12.210 26.448 1.00 91.06 206 PRO A C 1
ATOM 1462 O O . PRO A 1 206 ? -21.778 -11.910 25.264 1.00 91.06 206 PRO A O 1
ATOM 1465 N N . ALA A 1 207 ? -22.767 -11.675 27.259 1.00 93.88 207 ALA A N 1
ATOM 1466 C CA . ALA A 1 207 ? -23.681 -10.607 26.862 1.00 93.88 207 ALA A CA 1
ATOM 1467 C C . ALA A 1 207 ? -23.094 -9.194 27.056 1.00 93.88 207 ALA A C 1
ATOM 1469 O O . ALA A 1 207 ? -23.797 -8.218 26.809 1.00 93.88 207 ALA A O 1
ATOM 1470 N N . ALA A 1 208 ? -21.859 -9.070 27.556 1.00 94.94 208 ALA A N 1
ATOM 1471 C CA . ALA A 1 208 ? -21.227 -7.775 27.754 1.00 94.94 208 ALA A CA 1
ATOM 1472 C C . ALA A 1 208 ? -20.714 -7.203 26.426 1.00 94.94 208 ALA A C 1
ATOM 1474 O O . ALA A 1 208 ? -20.055 -7.890 25.647 1.00 94.94 208 ALA A O 1
ATOM 1475 N N . GLU A 1 209 ? -20.985 -5.926 26.196 1.00 94.56 209 GLU A N 1
ATOM 1476 C CA . GLU A 1 209 ? -20.467 -5.158 25.070 1.00 94.56 209 GLU A CA 1
ATOM 1477 C C . GLU A 1 209 ? -19.077 -4.624 25.429 1.00 94.56 209 GLU A C 1
ATOM 1479 O O . GLU A 1 209 ? -18.876 -4.086 26.519 1.00 94.56 209 GLU A O 1
ATOM 1484 N N . CYS A 1 210 ? -18.102 -4.776 24.533 1.00 94.94 210 CYS A N 1
ATOM 1485 C CA . CYS A 1 210 ? -16.785 -4.178 24.725 1.00 94.94 210 CYS A CA 1
ATOM 1486 C C . CYS A 1 210 ? -16.796 -2.717 24.265 1.00 94.94 210 CYS A C 1
ATOM 1488 O O . CYS A 1 210 ? -17.276 -2.402 23.178 1.00 94.94 210 CYS A O 1
ATOM 1490 N N . SER A 1 211 ? -16.234 -1.835 25.083 1.00 93.00 211 SER A N 1
ATOM 1491 C CA . SER A 1 211 ? -15.991 -0.429 24.784 1.00 93.00 211 SER A CA 1
ATOM 1492 C C . SER A 1 211 ? -14.559 -0.078 25.159 1.00 93.00 211 SER A C 1
ATOM 1494 O O . SER A 1 211 ? -14.087 -0.423 26.238 1.00 93.00 211 SER A O 1
ATOM 1496 N N . MET A 1 212 ? -13.864 0.657 24.300 1.00 88.75 212 MET A N 1
ATOM 1497 C CA . MET A 1 212 ? -12.517 1.125 24.606 1.00 88.75 212 MET A CA 1
ATOM 1498 C C . MET A 1 212 ? -12.570 2.323 25.561 1.00 88.75 212 MET A C 1
ATOM 1500 O O . MET A 1 212 ? -13.326 3.273 25.341 1.00 88.75 212 MET A O 1
ATOM 1504 N N . SER A 1 213 ? -11.759 2.289 26.617 1.00 85.00 213 SER A N 1
ATOM 1505 C CA . SER A 1 213 ? -11.536 3.439 27.492 1.00 85.00 213 SER A CA 1
ATOM 1506 C C . SER A 1 213 ? -10.794 4.536 26.716 1.00 85.00 213 SER A C 1
ATOM 1508 O O . SER A 1 213 ? -9.684 4.286 26.238 1.00 85.00 213 SER A O 1
ATOM 1510 N N . PRO A 1 214 ? -11.348 5.757 26.602 1.00 75.12 214 PRO A N 1
ATOM 1511 C CA . PRO A 1 214 ? -10.721 6.831 25.832 1.00 75.12 214 PRO A CA 1
ATOM 1512 C C . PRO A 1 214 ? -9.416 7.341 26.459 1.00 75.12 214 PRO A C 1
ATOM 1514 O O . PRO A 1 214 ? -8.609 7.941 25.757 1.00 75.12 214 PRO A O 1
ATOM 1517 N N . CYS A 1 215 ? -9.199 7.109 27.760 1.00 81.19 215 CYS A N 1
ATOM 1518 C CA . CYS A 1 215 ? -8.010 7.596 28.460 1.00 81.19 215 CYS A CA 1
ATOM 1519 C C . CYS A 1 215 ? -6.925 6.524 28.633 1.00 81.19 215 CYS A C 1
ATOM 1521 O O . CYS A 1 215 ? -5.751 6.868 28.726 1.00 81.19 215 CYS A O 1
ATOM 1523 N N . THR A 1 216 ? -7.289 5.239 28.705 1.00 83.75 216 THR A N 1
ATOM 1524 C CA . THR A 1 216 ? -6.318 4.155 28.959 1.00 83.75 216 THR A CA 1
ATOM 1525 C C . THR A 1 216 ? -6.095 3.246 27.760 1.00 83.75 216 THR A C 1
ATOM 1527 O O . THR A 1 216 ? -5.177 2.432 27.789 1.00 83.75 216 THR A O 1
ATOM 1530 N N . CYS A 1 217 ? -6.904 3.372 26.702 1.00 85.06 217 CYS A N 1
ATOM 1531 C CA . CYS A 1 217 ? -6.927 2.444 25.570 1.00 85.06 217 CYS A CA 1
ATOM 1532 C C . CYS A 1 217 ? -7.225 0.992 25.964 1.00 85.06 217 CYS A C 1
ATOM 1534 O O . CYS A 1 217 ? -7.039 0.086 25.159 1.00 85.06 217 CYS A O 1
ATOM 1536 N N . GLU A 1 218 ? -7.690 0.739 27.184 1.00 89.75 218 GLU A N 1
ATOM 1537 C CA . GLU A 1 218 ? -8.028 -0.603 27.645 1.00 89.75 218 GLU A CA 1
ATOM 1538 C C . GLU A 1 218 ? -9.449 -0.977 27.219 1.00 89.75 218 GLU A C 1
ATOM 1540 O O . GLU A 1 218 ? -10.337 -0.126 27.115 1.00 89.75 218 GLU A O 1
ATOM 1545 N N . ALA A 1 219 ? -9.673 -2.270 26.989 1.00 92.44 219 ALA A N 1
ATOM 1546 C CA . ALA A 1 219 ? -11.006 -2.812 26.778 1.00 92.44 219 ALA A CA 1
ATOM 1547 C C . ALA A 1 219 ? -11.797 -2.807 28.097 1.00 92.44 219 ALA A C 1
ATOM 1549 O O . ALA A 1 219 ? -11.384 -3.406 29.092 1.00 92.44 219 ALA A O 1
ATOM 1550 N N . VAL A 1 220 ? -12.957 -2.157 28.091 1.00 94.44 220 VAL A N 1
ATOM 1551 C CA . VAL A 1 220 ? -13.917 -2.116 29.196 1.00 94.44 220 VAL A CA 1
ATOM 1552 C C . VAL A 1 220 ? -15.175 -2.851 28.756 1.00 94.44 220 VAL A C 1
ATOM 1554 O O . VAL A 1 220 ? -15.735 -2.553 27.707 1.00 94.44 220 VAL A O 1
ATOM 1557 N N . PHE A 1 221 ? -15.645 -3.806 29.550 1.00 94.62 221 PHE A N 1
ATOM 1558 C CA . PHE A 1 221 ? -16.855 -4.562 29.230 1.00 94.62 221 PHE A CA 1
ATOM 1559 C C . PHE A 1 221 ? -18.049 -3.998 29.987 1.00 94.62 221 PHE A C 1
ATOM 1561 O O . PHE A 1 221 ? -17.967 -3.775 31.194 1.00 94.62 221 PHE A O 1
ATOM 1568 N N . LEU A 1 222 ? -19.158 -3.785 29.285 1.00 95.12 222 LEU A N 1
ATOM 1569 C CA . LEU A 1 222 ? -20.383 -3.183 29.799 1.00 95.12 222 LEU A CA 1
ATOM 1570 C C . LEU A 1 222 ? -21.543 -4.166 29.651 1.00 95.12 222 LEU A C 1
ATOM 1572 O O . LEU A 1 222 ? -21.788 -4.683 28.566 1.00 95.12 222 LEU A O 1
ATOM 1576 N N . LEU A 1 223 ? -22.306 -4.399 30.716 1.00 95.50 223 LEU A N 1
ATOM 1577 C CA . LEU A 1 223 ? -23.563 -5.146 30.650 1.00 95.50 223 LEU A CA 1
ATOM 1578 C C . LEU A 1 223 ? -24.693 -4.229 31.103 1.00 95.50 223 LEU A C 1
ATOM 1580 O O . LEU A 1 223 ? -24.716 -3.793 32.250 1.00 95.50 223 LEU A O 1
ATOM 1584 N N . SER A 1 224 ? -25.618 -3.909 30.195 1.00 93.75 224 SER A N 1
ATOM 1585 C CA . SER A 1 224 ? -26.732 -2.988 30.478 1.00 93.75 224 SER A CA 1
ATOM 1586 C C . SER A 1 224 ? -26.282 -1.620 31.027 1.00 93.75 224 SER A C 1
ATOM 1588 O O . SER A 1 224 ? -27.000 -0.988 31.797 1.00 93.75 224 SER A O 1
ATOM 1590 N N . GLY A 1 225 ? -25.097 -1.160 30.612 1.00 88.88 225 GLY A N 1
ATOM 1591 C CA . GLY A 1 225 ? -24.508 0.118 31.016 1.00 88.88 225 GLY A CA 1
ATOM 1592 C C . GLY A 1 225 ? -23.685 0.096 32.310 1.00 88.88 225 GLY A C 1
ATOM 1593 O O . GLY A 1 225 ? -23.161 1.138 32.693 1.00 88.88 225 GLY A O 1
ATOM 1594 N N . GLU A 1 226 ? -23.531 -1.059 32.962 1.00 92.06 226 GLU A N 1
ATOM 1595 C CA . GLU A 1 226 ? -22.656 -1.241 34.127 1.00 92.06 226 GLU A CA 1
ATOM 1596 C C . GLU A 1 226 ? -21.317 -1.866 33.709 1.00 92.06 226 GLU A C 1
ATOM 1598 O O . GLU A 1 226 ? -21.298 -2.801 32.907 1.00 92.06 226 GLU A O 1
ATOM 1603 N N . ILE A 1 227 ? -20.197 -1.371 34.250 1.00 91.50 227 ILE A N 1
ATOM 1604 C CA . ILE A 1 227 ? -18.866 -1.934 33.981 1.00 91.50 227 ILE A CA 1
ATOM 1605 C C . ILE A 1 227 ? -18.749 -3.304 34.654 1.00 91.50 227 ILE A C 1
ATOM 1607 O O . ILE A 1 227 ? -18.831 -3.424 35.873 1.00 91.50 227 ILE A O 1
ATOM 1611 N N . VAL A 1 228 ? -18.491 -4.338 33.859 1.00 95.56 228 VAL A N 1
ATOM 1612 C CA . VAL A 1 228 ? -18.331 -5.731 34.299 1.00 95.56 228 VAL A CA 1
ATOM 1613 C C . VAL A 1 228 ? -16.946 -6.301 33.985 1.00 95.56 228 VAL A C 1
ATOM 1615 O O . VAL A 1 228 ? -16.760 -7.511 34.073 1.00 95.56 228 VAL A O 1
ATOM 1618 N N . THR A 1 229 ? -15.957 -5.463 33.656 1.00 92.06 229 THR A N 1
ATOM 1619 C CA . THR A 1 229 ? -14.591 -5.885 33.280 1.00 92.06 229 THR A CA 1
ATOM 1620 C C . THR A 1 229 ? -13.953 -6.857 34.280 1.00 92.06 229 THR A C 1
ATOM 1622 O O . THR A 1 229 ? -13.328 -7.834 33.874 1.00 92.06 229 THR A O 1
ATOM 1625 N N . ASP A 1 230 ? -14.154 -6.674 35.587 1.00 92.38 230 ASP A N 1
ATOM 1626 C CA . ASP A 1 230 ? -13.605 -7.600 36.590 1.00 92.38 230 ASP A CA 1
ATOM 1627 C C . ASP A 1 230 ? -14.251 -8.990 36.565 1.00 92.38 230 ASP A C 1
ATOM 1629 O O . ASP A 1 230 ? -13.613 -9.969 36.941 1.00 92.38 230 ASP A O 1
ATOM 1633 N N . ARG A 1 231 ? -15.480 -9.106 36.050 1.00 91.62 231 ARG A N 1
ATOM 1634 C CA . ARG A 1 231 ? -16.173 -10.389 35.843 1.00 91.62 231 ARG A CA 1
ATOM 1635 C C . ARG A 1 231 ? -15.686 -11.117 34.587 1.00 91.62 231 ARG A C 1
ATOM 1637 O O . ARG A 1 231 ? -16.029 -12.279 34.389 1.00 91.62 231 ARG A O 1
ATOM 1644 N N . CYS A 1 232 ? -14.909 -10.442 33.740 1.00 86.88 232 CYS A N 1
ATOM 1645 C CA . CYS A 1 232 ? -14.310 -11.008 32.533 1.00 86.88 232 CYS A CA 1
ATOM 1646 C C . CYS A 1 232 ? -12.999 -11.740 32.808 1.00 86.88 232 CYS A C 1
ATOM 1648 O O . CYS A 1 232 ? -12.578 -12.551 31.985 1.00 86.88 232 CYS A O 1
ATOM 1650 N N . LYS A 1 233 ? -12.373 -11.494 33.967 1.00 83.38 233 LYS A N 1
ATOM 1651 C CA . LYS A 1 233 ? -11.276 -12.320 34.465 1.00 83.38 233 LYS A CA 1
ATOM 1652 C C . LYS A 1 233 ? -11.869 -13.681 34.807 1.00 83.38 233 LYS A C 1
ATOM 1654 O O . LYS A 1 233 ? -12.379 -13.892 35.901 1.00 83.38 233 LYS A O 1
ATOM 1659 N N . THR A 1 234 ? -11.844 -14.610 33.856 1.00 59.44 234 THR A N 1
ATOM 1660 C CA . THR A 1 234 ? -11.959 -16.022 34.207 1.00 59.44 234 THR A CA 1
ATOM 1661 C C . THR A 1 234 ? -10.875 -16.291 35.225 1.00 59.44 234 THR A C 1
ATOM 1663 O O . THR A 1 234 ? -9.705 -16.016 34.949 1.00 59.44 234 THR A O 1
ATOM 1666 N N . ASP A 1 235 ? -11.261 -16.800 36.390 1.00 51.41 235 ASP A N 1
ATOM 1667 C CA . ASP A 1 235 ? -10.346 -17.441 37.315 1.00 51.41 235 ASP A CA 1
ATOM 1668 C C . ASP A 1 235 ? -9.682 -18.617 36.586 1.00 51.41 235 ASP A C 1
ATOM 1670 O O . ASP A 1 235 ? -9.984 -19.784 36.807 1.00 51.41 235 ASP A O 1
ATOM 1674 N N . SER A 1 236 ? -8.676 -18.322 35.768 1.00 44.78 236 SER A N 1
ATOM 1675 C CA . SER A 1 236 ? -7.581 -19.232 35.461 1.00 44.78 236 SER A CA 1
ATOM 1676 C C . SER A 1 236 ? -6.677 -19.348 36.693 1.00 44.78 236 SER A C 1
ATOM 1678 O O . SER A 1 236 ? -5.461 -19.489 36.583 1.00 44.78 236 SER A O 1
ATOM 1680 N N . VAL A 1 237 ? -7.262 -19.303 37.896 1.00 45.47 237 VAL A N 1
ATOM 1681 C CA . VAL A 1 237 ? -6.660 -19.858 39.092 1.00 45.47 237 VAL A CA 1
ATOM 1682 C C . VAL A 1 237 ? -6.786 -21.363 38.932 1.00 45.47 237 VAL A C 1
ATOM 1684 O O . VAL A 1 237 ? -7.664 -22.027 39.481 1.00 45.47 237 VAL A O 1
ATOM 1687 N N . ASN A 1 238 ? -5.843 -21.907 38.172 1.00 39.12 238 ASN A N 1
ATOM 1688 C CA . ASN A 1 238 ? -5.390 -23.269 38.343 1.00 39.12 238 ASN A CA 1
ATOM 1689 C C . ASN A 1 238 ? -4.816 -23.345 39.771 1.00 39.12 238 ASN A C 1
ATOM 1691 O O . ASN A 1 238 ? -3.612 -23.235 40.002 1.00 39.12 238 ASN A O 1
ATOM 1695 N N . THR A 1 239 ? -5.703 -23.440 40.765 1.00 40.12 239 THR A N 1
ATOM 1696 C CA . THR A 1 239 ? -5.347 -23.860 42.114 1.00 40.12 239 THR A CA 1
ATOM 1697 C C . THR A 1 239 ? -4.978 -25.324 41.978 1.00 40.12 239 THR A C 1
ATOM 1699 O O . THR A 1 239 ? -5.796 -26.227 42.141 1.00 40.12 239 THR A O 1
ATOM 1702 N N . VAL A 1 240 ? -3.709 -25.565 41.651 1.00 39.06 240 VAL A N 1
ATOM 1703 C CA . VAL A 1 240 ? -3.064 -26.838 41.936 1.00 39.06 240 VAL A CA 1
ATOM 1704 C C . VAL A 1 240 ? -3.237 -27.045 43.435 1.00 39.06 240 VAL A C 1
ATOM 1706 O O . VAL A 1 240 ? -2.567 -26.420 44.260 1.00 39.06 240 VAL A O 1
ATOM 1709 N N . SER A 1 241 ? -4.221 -27.870 43.781 1.00 39.62 241 SER A N 1
ATOM 1710 C CA . SER A 1 241 ? -4.452 -28.333 45.136 1.00 39.62 241 SER A CA 1
ATOM 1711 C C . SER A 1 241 ? -3.161 -28.976 45.617 1.00 39.62 241 SER A C 1
ATOM 1713 O O . SER A 1 241 ? -2.713 -29.995 45.101 1.00 39.62 241 SER A O 1
ATOM 1715 N N . LYS A 1 242 ? -2.534 -28.310 46.582 1.00 40.94 242 LYS A N 1
ATOM 1716 C CA . LYS A 1 242 ? -1.352 -28.751 47.312 1.00 40.94 242 LYS A CA 1
ATOM 1717 C C . LYS A 1 242 ? -1.605 -30.184 47.818 1.00 40.94 242 LYS A C 1
ATOM 1719 O O . LYS A 1 242 ? -2.502 -30.348 48.649 1.00 40.94 242 LYS A O 1
ATOM 1724 N N . PRO A 1 243 ? -0.878 -31.225 47.368 1.00 43.72 243 PRO A N 1
ATOM 1725 C CA . PRO A 1 243 ? -0.970 -32.514 48.032 1.00 43.72 243 PRO A CA 1
ATOM 1726 C C . PRO A 1 243 ? -0.398 -32.343 49.441 1.00 43.72 243 PRO A C 1
ATOM 1728 O O . PRO A 1 243 ? 0.711 -31.841 49.630 1.00 43.72 243 PRO A O 1
ATOM 1731 N N . GLY A 1 244 ? -1.210 -32.682 50.440 1.00 44.97 244 GLY A N 1
ATOM 1732 C CA . GLY A 1 244 ? -0.835 -32.590 51.840 1.00 44.97 244 GLY A CA 1
ATOM 1733 C C . GLY A 1 244 ? 0.376 -33.467 52.139 1.00 44.97 244 GLY A C 1
ATOM 1734 O O . GLY A 1 244 ? 0.289 -34.691 52.087 1.00 44.97 244 GLY A O 1
ATOM 1735 N N . SER A 1 245 ? 1.487 -32.840 52.521 1.00 40.19 245 SER A N 1
ATOM 1736 C CA . S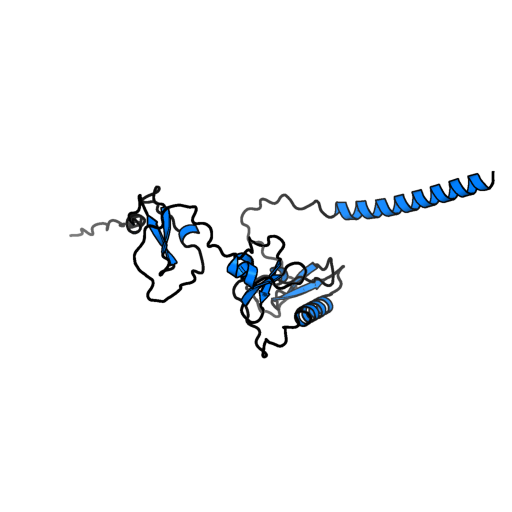ER A 1 245 ? 2.578 -33.521 53.216 1.00 40.19 245 SER A CA 1
ATOM 1737 C C . SER A 1 245 ? 2.146 -33.812 54.650 1.00 40.19 245 SER A C 1
ATOM 1739 O O . SER A 1 245 ? 2.452 -33.069 55.578 1.00 40.19 245 SER A O 1
ATOM 1741 N N . GLY A 1 246 ? 1.393 -34.896 54.816 1.00 51.66 246 GLY A N 1
ATOM 1742 C CA . GLY A 1 246 ? 1.321 -35.631 56.067 1.00 51.66 246 GLY A CA 1
ATOM 1743 C C . GLY A 1 246 ? 2.364 -36.740 56.036 1.00 51.66 246 GLY A C 1
ATOM 1744 O O . GLY A 1 246 ? 2.109 -37.795 55.467 1.00 51.66 246 GLY A O 1
ATOM 1745 N N . PHE A 1 247 ? 3.518 -36.515 56.658 1.00 44.81 247 PHE A N 1
ATOM 1746 C CA . PHE A 1 247 ? 4.374 -37.601 57.126 1.00 44.81 247 PHE A CA 1
ATOM 1747 C C . PHE A 1 247 ? 4.703 -37.352 58.597 1.00 44.81 247 PHE A C 1
ATOM 1749 O O . PHE A 1 247 ? 5.138 -36.263 58.969 1.00 44.81 247 PHE A O 1
ATOM 1756 N N . LYS A 1 248 ? 4.358 -38.362 59.400 1.00 53.31 248 LYS A N 1
ATOM 1757 C CA . LYS A 1 248 ? 4.717 -38.532 60.809 1.00 53.31 248 LYS A CA 1
ATOM 1758 C C . LYS A 1 248 ? 6.219 -38.717 60.968 1.00 53.31 248 LYS A C 1
ATOM 1760 O O . LYS A 1 248 ? 6.817 -39.317 60.047 1.00 53.31 248 LYS A O 1
#

Sequence (248 aa):
MWREMVITVVVVVVLLLLLEAAAAAVAAAAAAADDDDDDDDGGGGGVSLGEECQGRTVQCFTNPCAFQTCPGIPGAVCSTSLCTCEAQFSLDGADVTPQCNENLQKERASVALGEECQGRTVQCFSNPCDHIACPGIPSAVCSTSPCTCDAVFSNNGEDVTQQCKDSRIQPTKTSKASVALGEECQGQTVHCFSDSCAFATCPGVPAAECSMSPCTCEAVFLLSGEIVTDRCKTDSVNTVSKPGSGFK

Secondary structure (DSSP, 8-state):
-HHHHHHHHHHHHHHHHHHHHHHHHHHHHTTS------------------S--TT-----SS-GGGT---TTSTTPEEEE-TTT--EEEEETTEE-HHHHHHHHHHHHHHS---TTS-S-----SS-GGGT---TT-TTPEEEE-TTT--EEEEETTEE-HHHHHHT---S---S----------SS-----SS-GGGT---TT-TTPEEEE-TTT--EEEEETTEE-GGGGS---------------

Organism: NCBI:txid259542

pLDDT: mean 74.51, std 19.8, range [32.28, 96.38]

Nearest PDB structures (foldseek):
  8w4f-assembly1_F  TM=3.090E-01  e=9.344E+00  synthetic construct